Protein AF-A0A957NF48-F1 (afdb_monomer)

Radius of gyration: 17.4 Å; Cα contacts (8 Å, |Δi|>4): 222; chains: 1; bounding box: 38×38×53 Å

Solvent-accessible surface area (backbone atoms only — not comparable to full-atom values): 10482 Å² total; per-residue (Å²): 133,55,70,67,57,44,36,43,49,33,47,48,47,36,77,40,42,69,70,47,57,76,41,91,61,80,69,42,79,43,78,32,82,49,99,90,48,80,41,82,42,74,42,43,71,45,59,47,54,51,40,45,49,59,37,43,75,78,42,67,82,45,66,38,47,58,52,34,53,50,41,54,49,49,40,50,73,76,40,43,68,49,44,44,50,47,42,30,52,52,31,39,53,40,50,49,54,51,49,50,54,59,45,48,33,74,79,40,41,82,56,31,50,76,45,40,55,74,50,47,60,48,58,51,39,35,50,55,29,49,58,77,48,55,89,42,76,66,38,48,66,47,50,55,50,50,54,50,51,54,55,55,49,59,79,36,49,43,81,45,97,55,48,59,46,87,81,38,83,80,52,57,58,85,85,45,42,77,42,27,31,49,54,46,62,78,82,129

Mean predicted aligned error: 4.42 Å

pLDDT: mean 92.03, std 7.73, range [51.0, 98.38]

Sequence (188 aa):
MKTTELANDLLAMSAKMAAYLEGDELYKTVTVQGDGGDRLIKMTLGGMLERIRALRAHAPHNPAIVTAEKALQEARSTQPDAYYARLAREAKSYAGSWNWFLQECWDNTDRCEDDYATEVPIRLRIAHLLEAGGTRPEMREVRQQVEALDRRLREIWQPTDHPVIRDGEQYDRSQYWWLYGEPKPRAE

Nearest PDB structures (foldseek):
  2luh-assembly1_A  TM=3.015E-01  e=3.136E+00  Saccharomyces cerevisiae S288C
  8tlm-assembly1_C  TM=2.894E-01  e=9.303E+00  Homo sapiens

Secondary structure (DSSP, 8-state):
--HHHHHHHHHHHHHHHHHHHSSS-SSEEEEEEETTEEEEEEE-HHHHHHHHHHHHHH-TT-HHHHHHHHHHHHHHHH-HHHHHHHHHHHHHHHHHHHHHHHHHHHH-HHHHHHHHHHHHHHHHHHHHHHHHHTT-GGGHHHHHHHHHHHHHHHTTEEE-SS-SSTTGGGS-TTTSGGGSEEE-PPP-

Foldseek 3Di:
DDLVVLLQVLVQLLVCLVVCLPDPDLWDWTWTQDPVGIDIDTRAPLSNLVSLVVNCVPPVPRVSNVSNVVSLVCCCVPPVPSSLLSLLVLLVVLLVVLVVLLVCCVVPVVVQQVCLLVSVVSVVSSVSSCVSNDPPPSNVVSVVSVVVSVVSQVVFKDFAPAFSYPPCVVDDCVSSVSRGTGGHDDDD

Structure (mmCIF, N/CA/C/O backbone):
data_AF-A0A957NF48-F1
#
_entry.id   AF-A0A957NF48-F1
#
loop_
_atom_site.group_PDB
_atom_site.id
_atom_site.type_symbol
_atom_site.label_atom_id
_atom_site.label_alt_id
_atom_site.label_comp_id
_atom_site.label_asym_id
_atom_site.label_entity_id
_atom_site.label_seq_id
_atom_site.pdbx_PDB_ins_code
_atom_site.Cartn_x
_atom_site.Cartn_y
_atom_site.Cartn_z
_atom_site.occupancy
_atom_site.B_iso_or_equiv
_atom_site.auth_seq_id
_atom_site.auth_comp_id
_atom_site.auth_asym_id
_atom_site.auth_atom_id
_atom_site.pdbx_PDB_model_num
ATOM 1 N N . MET A 1 1 ? 11.942 9.720 6.058 1.00 65.00 1 MET A N 1
ATOM 2 C CA . MET A 1 1 ? 10.976 10.315 7.010 1.00 65.00 1 MET A CA 1
ATOM 3 C C . MET A 1 1 ? 11.470 10.037 8.417 1.00 65.00 1 MET A C 1
ATOM 5 O O . MET A 1 1 ? 12.021 8.959 8.622 1.00 65.00 1 MET A O 1
ATOM 9 N N . LYS A 1 2 ? 11.358 10.979 9.359 1.00 83.00 2 LYS A N 1
ATOM 10 C CA . LYS A 1 2 ? 11.843 10.744 10.731 1.00 83.00 2 LYS A CA 1
ATOM 11 C C . LYS A 1 2 ? 10.889 9.798 11.472 1.00 83.00 2 LYS A C 1
ATOM 13 O O . LYS A 1 2 ? 9.678 9.864 11.275 1.00 83.00 2 LYS A O 1
ATOM 18 N N . THR A 1 3 ? 11.418 8.956 12.360 1.00 87.25 3 THR A N 1
ATOM 19 C CA . THR A 1 3 ? 10.638 8.020 13.198 1.00 87.25 3 THR A CA 1
ATOM 20 C C . THR A 1 3 ? 9.494 8.713 13.949 1.00 87.25 3 THR A C 1
ATOM 22 O O . THR A 1 3 ? 8.396 8.170 14.037 1.00 87.25 3 THR A O 1
ATOM 25 N N . THR A 1 4 ? 9.720 9.935 14.439 1.00 88.88 4 THR A N 1
ATOM 26 C CA . THR A 1 4 ? 8.701 10.747 15.124 1.00 88.88 4 THR A CA 1
ATOM 27 C C . THR A 1 4 ? 7.546 11.140 14.202 1.00 88.88 4 THR A C 1
ATOM 29 O O . THR A 1 4 ? 6.389 11.047 14.597 1.00 88.88 4 THR A O 1
ATOM 32 N N . GLU A 1 5 ? 7.829 11.519 12.952 1.00 91.12 5 GLU A N 1
ATOM 33 C CA . GLU A 1 5 ? 6.791 11.876 11.973 1.00 91.12 5 GLU A CA 1
ATOM 34 C C . GLU A 1 5 ? 5.939 10.658 11.611 1.00 91.12 5 GLU A C 1
ATOM 36 O O . GLU A 1 5 ? 4.716 10.750 11.589 1.00 91.12 5 GLU A O 1
ATOM 41 N N . LEU A 1 6 ? 6.580 9.501 11.399 1.00 91.81 6 LEU A N 1
ATOM 42 C CA . LEU A 1 6 ? 5.900 8.221 11.175 1.00 91.81 6 LEU A CA 1
ATOM 43 C C . LEU A 1 6 ? 4.938 7.879 12.321 1.00 91.81 6 LEU A C 1
ATOM 45 O O . LEU A 1 6 ? 3.795 7.493 12.075 1.00 91.81 6 LEU A O 1
ATOM 49 N N . ALA A 1 7 ? 5.394 8.032 13.565 1.00 94.75 7 ALA A N 1
ATOM 50 C CA . ALA A 1 7 ? 4.583 7.765 14.746 1.00 94.75 7 ALA A CA 1
ATOM 51 C C . ALA A 1 7 ? 3.394 8.736 14.858 1.00 94.75 7 ALA A C 1
ATOM 53 O O . ALA A 1 7 ? 2.266 8.288 15.060 1.00 94.75 7 ALA A O 1
ATOM 54 N N . ASN A 1 8 ? 3.617 10.040 14.667 1.00 94.31 8 ASN A N 1
ATOM 55 C CA . ASN A 1 8 ? 2.554 11.048 14.737 1.00 94.31 8 ASN A CA 1
ATOM 56 C C . ASN A 1 8 ? 1.499 10.846 13.642 1.00 94.31 8 ASN A C 1
ATOM 58 O O . ASN A 1 8 ? 0.301 10.908 13.928 1.00 94.31 8 ASN A O 1
ATOM 62 N N . ASP A 1 9 ? 1.930 10.543 12.413 1.00 94.50 9 ASP A N 1
ATOM 63 C CA . ASP A 1 9 ? 1.031 10.196 11.313 1.00 94.50 9 ASP A CA 1
ATOM 64 C C . ASP A 1 9 ? 0.152 8.992 11.693 1.00 94.50 9 ASP A C 1
ATOM 66 O O . ASP A 1 9 ? -1.070 9.057 11.565 1.00 94.50 9 ASP A O 1
ATOM 70 N N . LEU A 1 10 ? 0.748 7.907 12.207 1.00 95.81 10 LEU A N 1
ATOM 71 C CA . LEU A 1 10 ? 0.004 6.706 12.602 1.00 95.81 10 LEU A CA 1
ATOM 72 C C . LEU A 1 10 ? -1.017 6.980 13.701 1.00 95.81 10 LEU A C 1
ATOM 74 O O . LEU A 1 10 ? -2.142 6.486 13.618 1.00 95.81 10 LEU A O 1
ATOM 78 N N . LEU A 1 11 ? -0.657 7.763 14.718 1.00 96.19 11 LEU A N 1
ATOM 79 C CA . LEU A 1 11 ? -1.579 8.124 15.795 1.00 96.19 11 LEU A CA 1
ATOM 80 C C . LEU A 1 11 ? -2.766 8.934 15.257 1.00 96.19 11 LEU A C 1
ATOM 82 O O . LEU A 1 11 ? -3.916 8.631 15.583 1.00 96.19 11 LEU A O 1
ATOM 86 N N . ALA A 1 12 ? -2.506 9.905 14.378 1.00 95.62 12 ALA A N 1
ATOM 87 C CA . ALA A 1 12 ? -3.550 10.711 13.757 1.00 95.62 12 ALA A CA 1
ATOM 88 C C . ALA A 1 12 ? -4.471 9.875 12.849 1.00 95.62 12 ALA A C 1
ATOM 90 O O . ALA A 1 12 ? -5.695 10.001 12.928 1.00 95.62 12 ALA A O 1
ATOM 91 N N . MET A 1 13 ? -3.906 8.979 12.033 1.00 96.31 13 MET A N 1
ATOM 92 C CA . MET A 1 13 ? -4.671 8.049 11.193 1.00 96.31 13 MET A CA 1
ATOM 93 C C . MET A 1 13 ? -5.530 7.103 12.039 1.00 96.31 13 MET A C 1
ATOM 95 O O . MET A 1 13 ? -6.715 6.924 11.756 1.00 96.31 13 MET A O 1
ATOM 99 N N . SER A 1 14 ? -4.968 6.558 13.122 1.00 96.62 14 SER A N 1
ATOM 100 C CA . SER A 1 14 ? -5.678 5.666 14.051 1.00 96.62 14 SER A CA 1
ATOM 101 C C . SER A 1 14 ? -6.894 6.356 14.668 1.00 96.62 14 SER A C 1
ATOM 103 O O . SER A 1 14 ? -7.988 5.797 14.666 1.00 96.62 14 SER A O 1
ATOM 105 N N . ALA A 1 15 ? -6.733 7.604 15.119 1.00 95.44 15 ALA A N 1
ATOM 106 C CA . ALA A 1 15 ? -7.814 8.395 15.708 1.00 95.44 15 ALA A CA 1
ATOM 107 C C . ALA A 1 15 ? -8.939 8.745 14.714 1.00 95.44 15 ALA A C 1
ATOM 109 O O . ALA A 1 15 ? -10.047 9.086 15.129 1.00 95.44 15 ALA A O 1
ATOM 110 N N . LYS A 1 16 ? -8.673 8.688 13.403 1.00 94.56 16 LYS A N 1
ATOM 111 C CA . LYS A 1 16 ? -9.649 8.985 12.343 1.00 94.56 16 LYS A CA 1
ATOM 112 C C . LYS A 1 16 ? -10.170 7.740 11.623 1.00 94.56 16 LYS A C 1
ATOM 114 O O . LYS A 1 16 ? -10.978 7.893 10.712 1.00 94.56 16 LYS A O 1
ATOM 119 N N . MET A 1 17 ? -9.766 6.537 12.042 1.00 94.88 17 MET A N 1
ATOM 120 C CA . MET A 1 17 ? -10.108 5.272 11.380 1.00 94.88 17 MET A CA 1
ATOM 121 C C . MET A 1 17 ? -11.619 5.062 11.229 1.00 94.88 17 MET A C 1
ATOM 123 O O . MET A 1 17 ? -12.091 4.865 10.114 1.00 94.88 17 MET A O 1
ATOM 127 N N . ALA A 1 18 ? -12.389 5.156 12.317 1.00 92.12 18 ALA A N 1
ATOM 128 C CA . ALA A 1 18 ? -13.840 4.937 12.271 1.00 92.12 18 ALA A CA 1
ATOM 129 C C . ALA A 1 18 ? -14.530 5.911 11.296 1.00 92.12 18 ALA A C 1
ATOM 131 O O . ALA A 1 18 ? -15.179 5.493 10.342 1.00 92.12 18 ALA A O 1
ATOM 132 N N . ALA A 1 19 ? -14.251 7.209 11.444 1.00 91.69 19 ALA A N 1
ATOM 133 C CA . ALA A 1 19 ? -14.789 8.257 10.574 1.00 91.69 19 ALA A CA 1
ATOM 134 C C . ALA A 1 19 ? -14.277 8.198 9.120 1.00 91.69 19 ALA A C 1
ATOM 136 O O . ALA A 1 19 ? -14.786 8.916 8.258 1.00 91.69 19 ALA A O 1
ATOM 137 N N . TYR A 1 20 ? -13.208 7.446 8.849 1.00 93.38 20 TYR A N 1
ATOM 138 C CA . TYR A 1 20 ? -12.727 7.182 7.495 1.00 93.38 20 TYR A CA 1
ATOM 139 C C . TYR A 1 20 ? -13.508 6.037 6.844 1.00 93.38 20 TYR A C 1
ATOM 141 O O . TYR A 1 20 ? -13.872 6.138 5.675 1.00 93.38 20 TYR A O 1
ATOM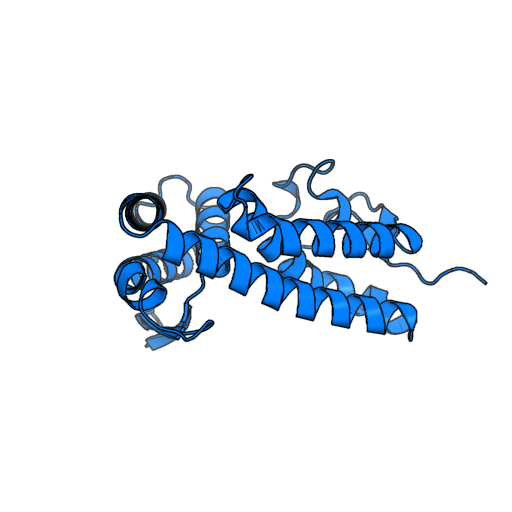 149 N N . LEU A 1 21 ? -13.805 4.978 7.600 1.00 93.06 21 LEU A N 1
ATOM 150 C CA . LEU A 1 21 ? -14.575 3.839 7.101 1.00 93.06 21 LEU A CA 1
ATOM 151 C C . LEU A 1 21 ? -16.032 4.207 6.808 1.00 93.06 21 LEU A C 1
ATOM 153 O O . LEU A 1 21 ? -16.558 3.758 5.791 1.00 93.06 21 LEU A O 1
ATOM 157 N N . GLU A 1 22 ? -16.625 5.067 7.640 1.00 90.25 22 GLU A N 1
ATOM 158 C CA . GLU A 1 22 ? -17.996 5.577 7.489 1.00 90.25 22 GLU A CA 1
ATOM 159 C C . GLU A 1 22 ? -18.178 6.527 6.292 1.00 90.25 22 GLU A C 1
ATOM 161 O O . GLU A 1 22 ? -19.285 6.660 5.780 1.00 90.25 22 GLU A O 1
ATOM 166 N N . GLY A 1 23 ? -17.122 7.219 5.848 1.00 87.56 23 GLY A N 1
ATOM 167 C CA . GLY A 1 23 ? -17.220 8.234 4.792 1.00 87.56 23 GLY A CA 1
ATOM 168 C C . GLY A 1 23 ? -17.005 7.670 3.388 1.00 87.56 23 GLY A C 1
ATOM 169 O O . GLY A 1 23 ? -16.164 6.806 3.187 1.00 87.56 23 GLY A O 1
ATOM 170 N N . ASP A 1 24 ? -17.672 8.195 2.363 1.00 82.81 24 ASP A N 1
ATOM 171 C CA . ASP A 1 24 ? -17.575 7.633 1.001 1.00 82.81 24 ASP A CA 1
ATOM 172 C C . ASP A 1 24 ? -16.264 7.946 0.257 1.00 82.81 24 ASP A C 1
ATOM 174 O O . ASP A 1 24 ? -15.900 7.252 -0.705 1.00 82.81 24 ASP A O 1
ATOM 178 N N . GLU A 1 25 ? -15.521 8.950 0.727 1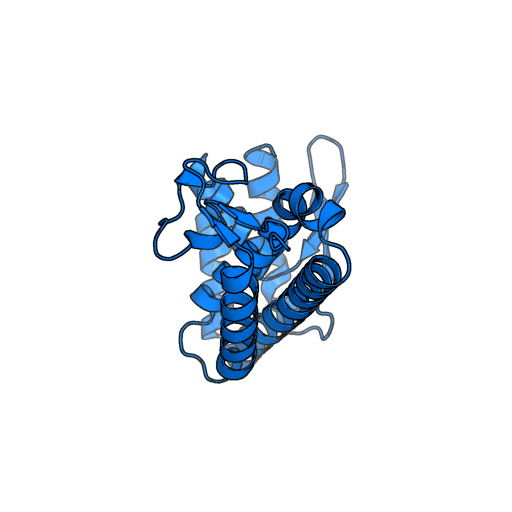.00 84.69 25 GLU A N 1
ATOM 179 C CA . GLU A 1 25 ? -14.271 9.417 0.126 1.00 84.69 25 GLU A CA 1
ATOM 180 C C . GLU A 1 25 ? -13.153 8.378 0.253 1.00 84.69 25 GLU A C 1
ATOM 182 O O . GLU A 1 25 ? -12.816 7.915 1.344 1.00 84.69 25 GLU A O 1
ATOM 187 N N . LEU A 1 26 ? -12.525 8.027 -0.873 1.00 82.44 26 LEU A N 1
ATOM 188 C CA . LEU A 1 26 ? -11.391 7.101 -0.868 1.00 82.44 26 LEU A CA 1
ATOM 189 C C . LEU A 1 26 ? -10.142 7.726 -0.229 1.00 82.44 26 LEU A C 1
ATOM 191 O O . LEU A 1 26 ? -9.351 7.025 0.396 1.00 82.44 26 LEU A O 1
ATOM 195 N N . TYR A 1 27 ? -9.992 9.046 -0.350 1.00 82.81 27 TYR A N 1
ATOM 196 C CA . TYR A 1 27 ? -8.859 9.801 0.169 1.00 82.81 27 TYR A CA 1
ATOM 197 C C . TYR A 1 27 ? -9.370 10.942 1.036 1.00 82.81 27 TYR A C 1
ATOM 199 O O . TYR A 1 27 ? -9.850 11.945 0.520 1.00 82.81 27 TYR A O 1
ATOM 207 N N . LYS A 1 28 ? -9.238 10.790 2.353 1.00 85.19 28 LYS A N 1
ATOM 208 C CA . LYS A 1 28 ? -9.553 11.851 3.313 1.00 85.19 28 LYS A CA 1
ATOM 209 C C . LYS A 1 28 ? -8.261 12.489 3.791 1.00 85.19 28 LYS A C 1
ATOM 211 O O . LYS A 1 28 ? -7.278 11.787 3.998 1.00 85.19 28 LYS A O 1
ATOM 216 N N . THR A 1 29 ? -8.237 13.795 3.994 1.00 88.69 29 THR A N 1
ATOM 217 C CA . THR A 1 29 ? -7.050 14.456 4.546 1.00 88.69 29 THR A CA 1
ATOM 218 C C . THR A 1 29 ? -7.138 14.506 6.068 1.00 88.69 29 THR A C 1
ATOM 220 O O . THR A 1 29 ? -8.194 14.801 6.628 1.00 88.69 29 THR A O 1
ATOM 223 N N . VAL A 1 30 ? -6.031 14.214 6.745 1.00 88.50 30 VAL A N 1
ATOM 224 C CA . VAL A 1 30 ? -5.895 14.316 8.200 1.00 88.50 30 VAL A CA 1
ATOM 225 C C . VAL A 1 30 ? -4.797 15.318 8.516 1.00 88.50 30 VAL A C 1
ATOM 227 O O . VAL A 1 30 ? -3.709 15.258 7.945 1.00 88.50 30 VAL A O 1
ATOM 230 N N . THR A 1 31 ? -5.094 16.239 9.427 1.00 88.94 31 THR A N 1
ATOM 231 C CA . THR A 1 31 ? -4.110 17.179 9.961 1.00 88.94 31 THR A CA 1
ATOM 232 C C . THR A 1 31 ? -3.301 16.506 11.061 1.00 88.94 31 THR A C 1
ATOM 234 O O . THR A 1 31 ? -3.866 15.916 11.984 1.00 88.94 31 THR A O 1
ATOM 237 N N . VAL A 1 32 ? -1.980 16.599 10.959 1.00 87.19 32 VAL A N 1
ATOM 238 C CA . VAL A 1 32 ? -1.013 16.053 11.910 1.00 87.19 32 VAL A CA 1
ATOM 239 C C . VAL A 1 32 ? -0.161 17.195 12.427 1.00 87.19 32 VAL A C 1
ATOM 241 O O . VAL A 1 32 ? 0.471 17.899 11.641 1.00 87.19 32 VAL A O 1
ATOM 244 N N . GLN A 1 33 ? -0.101 17.346 13.745 1.00 80.88 33 GLN A N 1
ATOM 245 C CA . GLN A 1 33 ? 0.822 18.286 14.368 1.00 80.88 33 GLN A CA 1
ATOM 246 C C . GLN A 1 33 ? 2.252 17.743 14.269 1.00 80.88 33 GLN A C 1
ATOM 248 O O . GLN A 1 33 ? 2.524 16.589 14.619 1.00 80.88 33 GLN A O 1
ATOM 253 N N . GLY A 1 34 ? 3.168 18.562 13.759 1.00 75.31 34 GLY A N 1
ATOM 254 C CA . GLY A 1 34 ? 4.591 18.253 13.692 1.00 75.31 34 GLY A CA 1
ATOM 255 C C . GLY A 1 34 ? 5.448 19.405 14.200 1.00 75.31 34 GLY A C 1
ATOM 256 O O . GLY A 1 34 ? 4.978 20.530 14.350 1.00 75.31 34 GLY A O 1
ATOM 257 N N . ASP A 1 35 ? 6.733 19.123 14.410 1.00 72.00 35 ASP A N 1
ATOM 258 C CA . ASP A 1 35 ? 7.704 20.082 14.959 1.00 72.00 35 ASP A CA 1
ATOM 259 C C . ASP A 1 35 ? 7.878 21.342 14.082 1.00 72.00 35 ASP A C 1
ATOM 261 O O . ASP A 1 35 ? 8.325 22.379 14.562 1.00 72.00 35 ASP A O 1
ATOM 265 N N . GLY A 1 36 ? 7.514 21.260 12.796 1.00 76.62 36 GLY A N 1
ATOM 266 C CA . GLY A 1 36 ? 7.530 22.363 11.827 1.00 76.62 36 GLY A CA 1
ATOM 267 C C . GLY A 1 36 ? 6.155 22.963 11.506 1.00 76.62 36 GLY A C 1
ATOM 268 O O . GLY A 1 36 ? 6.039 23.681 10.516 1.00 76.62 36 GLY A O 1
ATOM 269 N N . GLY A 1 37 ? 5.122 22.646 12.294 1.00 83.06 37 GLY A N 1
ATOM 270 C CA . GLY A 1 37 ? 3.736 23.067 12.072 1.00 83.06 37 GLY A CA 1
ATOM 271 C C . GLY A 1 37 ? 2.812 21.942 11.600 1.00 83.06 37 GLY A C 1
ATOM 272 O O . GLY A 1 37 ? 3.204 20.775 11.493 1.00 83.06 37 GLY A O 1
ATOM 273 N N . ASP A 1 38 ? 1.557 22.307 11.338 1.00 87.62 38 ASP A N 1
ATOM 274 C CA . ASP A 1 38 ? 0.522 21.376 10.895 1.00 87.62 38 ASP A CA 1
ATOM 275 C C . ASP A 1 38 ? 0.818 20.859 9.483 1.00 87.62 38 ASP A C 1
ATOM 277 O O . ASP A 1 38 ? 1.042 21.624 8.542 1.00 87.62 38 ASP A O 1
ATOM 281 N N . ARG A 1 39 ? 0.785 19.535 9.326 1.00 90.19 39 ARG A N 1
ATOM 282 C CA . ARG A 1 39 ? 0.934 18.848 8.040 1.00 90.19 39 ARG A CA 1
ATOM 283 C C . ARG A 1 39 ? -0.364 18.156 7.665 1.00 90.19 39 ARG A C 1
ATOM 285 O O . ARG A 1 39 ? -1.056 17.600 8.514 1.00 90.19 39 ARG A O 1
ATOM 292 N N . LEU A 1 40 ? -0.664 18.143 6.374 1.00 90.06 40 LEU A N 1
ATOM 293 C CA . LEU A 1 40 ? -1.798 17.418 5.816 1.00 90.06 40 LEU A CA 1
ATOM 294 C C . LEU A 1 40 ? -1.313 16.092 5.231 1.00 90.06 40 LEU A C 1
ATOM 296 O O . LEU A 1 40 ? -0.478 16.080 4.327 1.00 90.06 40 LEU A O 1
ATOM 300 N N . ILE A 1 41 ? -1.844 14.976 5.729 1.00 90.88 41 ILE A N 1
ATOM 301 C CA . ILE A 1 41 ? -1.563 13.638 5.195 1.00 90.88 41 ILE A CA 1
ATOM 302 C C . ILE A 1 41 ? -2.830 13.012 4.619 1.00 90.88 41 ILE A C 1
ATOM 304 O O . ILE A 1 41 ? -3.937 13.262 5.095 1.00 90.88 41 ILE A O 1
ATOM 308 N N . LYS A 1 42 ? -2.671 12.156 3.607 1.00 91.69 42 LYS A N 1
ATOM 309 C CA . LYS A 1 42 ? -3.775 11.346 3.081 1.00 91.69 42 LYS A CA 1
ATOM 310 C C . LYS A 1 42 ? -4.038 10.154 4.007 1.00 91.69 42 LYS A C 1
ATOM 312 O O . LYS A 1 42 ? -3.143 9.347 4.253 1.00 91.69 42 LYS A O 1
ATOM 317 N N . MET A 1 43 ? -5.275 10.020 4.467 1.00 93.38 43 MET A N 1
ATOM 318 C CA . MET A 1 43 ? -5.808 8.852 5.157 1.00 93.38 43 MET A CA 1
ATOM 319 C C . MET A 1 43 ? -6.185 7.778 4.145 1.00 93.38 43 MET A C 1
ATOM 321 O O . MET A 1 43 ? -7.039 7.999 3.287 1.00 93.38 43 MET A O 1
ATOM 325 N N . THR A 1 44 ? -5.528 6.631 4.272 1.00 95.06 44 THR A N 1
ATOM 326 C CA . THR A 1 44 ? -5.768 5.397 3.515 1.00 95.06 44 THR A CA 1
ATOM 327 C C . THR A 1 44 ? -5.356 4.216 4.387 1.00 95.06 44 THR A C 1
ATOM 329 O O . THR A 1 44 ? -4.439 4.347 5.209 1.00 95.06 44 THR A O 1
ATOM 332 N N . LEU A 1 45 ? -5.982 3.057 4.204 1.00 95.94 45 LEU A N 1
ATOM 333 C CA . LEU A 1 45 ? -5.533 1.814 4.831 1.00 95.94 45 LEU A CA 1
ATOM 334 C C . LEU A 1 45 ? -4.135 1.441 4.325 1.00 95.94 45 LEU A C 1
ATOM 336 O O . LEU A 1 45 ? -3.270 1.093 5.130 1.00 95.94 45 LEU A O 1
ATOM 340 N N . GLY A 1 46 ? -3.873 1.604 3.025 1.00 94.94 46 GLY A N 1
ATOM 341 C CA . GLY A 1 46 ? -2.561 1.332 2.431 1.00 94.94 46 GLY A CA 1
ATOM 342 C C . GLY A 1 46 ? -1.449 2.184 3.046 1.00 94.94 46 GLY A C 1
ATOM 343 O O . GLY A 1 46 ? -0.432 1.655 3.494 1.00 94.94 46 GLY A O 1
ATOM 344 N N . GLY A 1 47 ? -1.668 3.496 3.164 1.00 93.19 47 GLY A N 1
ATOM 345 C CA . GLY A 1 47 ? -0.699 4.413 3.766 1.00 93.19 47 GLY A CA 1
ATOM 346 C C . GLY A 1 47 ? -0.470 4.176 5.261 1.00 93.19 47 GLY A C 1
ATOM 347 O O . GLY A 1 47 ? 0.605 4.504 5.766 1.00 93.19 47 GLY A O 1
ATOM 348 N N . MET A 1 48 ? -1.444 3.597 5.970 1.00 95.94 48 MET A N 1
ATOM 349 C CA . MET A 1 48 ? -1.290 3.208 7.373 1.00 95.94 48 MET A CA 1
ATOM 350 C C . MET A 1 48 ? -0.443 1.939 7.496 1.00 95.94 48 MET A C 1
ATOM 352 O O . MET A 1 48 ? 0.487 1.900 8.299 1.00 95.94 48 MET A O 1
ATOM 356 N N . LEU A 1 49 ? -0.712 0.929 6.661 1.00 96.38 49 LEU A N 1
ATOM 357 C CA . LEU A 1 49 ? 0.060 -0.317 6.612 1.00 96.38 49 LEU A CA 1
ATOM 358 C C . LEU A 1 49 ? 1.535 -0.062 6.261 1.00 96.38 49 LEU A C 1
ATOM 360 O O . LEU A 1 49 ? 2.422 -0.625 6.903 1.00 96.38 49 LEU A O 1
ATOM 364 N N . GLU A 1 50 ? 1.804 0.828 5.303 1.00 92.88 50 GLU A N 1
ATOM 365 C CA . GLU A 1 50 ? 3.166 1.253 4.941 1.00 92.88 50 GLU A CA 1
ATOM 366 C C . GLU A 1 50 ? 3.905 1.880 6.123 1.00 92.88 50 GLU A C 1
ATOM 368 O O . GLU A 1 50 ? 5.042 1.519 6.420 1.00 92.88 50 GLU A O 1
ATOM 373 N N . ARG A 1 51 ? 3.248 2.800 6.836 1.00 93.94 51 ARG A N 1
ATOM 374 C CA . ARG A 1 51 ? 3.846 3.477 7.991 1.00 93.94 51 ARG A CA 1
ATOM 375 C C . ARG A 1 51 ? 4.093 2.524 9.152 1.00 93.94 51 ARG A C 1
ATOM 377 O O . ARG A 1 51 ? 5.127 2.648 9.798 1.00 93.94 51 ARG A O 1
ATOM 384 N N . ILE A 1 52 ? 3.199 1.559 9.396 1.00 95.50 52 ILE A N 1
ATOM 385 C CA . ILE A 1 52 ? 3.422 0.494 10.388 1.00 95.50 52 ILE A CA 1
ATOM 386 C C . ILE A 1 52 ? 4.696 -0.282 10.044 1.00 95.50 52 ILE A C 1
ATOM 388 O O . ILE A 1 52 ? 5.538 -0.478 10.919 1.00 95.50 52 ILE A O 1
ATOM 392 N N . ARG A 1 53 ? 4.865 -0.696 8.781 1.00 92.25 53 ARG A N 1
ATOM 393 C CA . ARG A 1 53 ? 6.055 -1.441 8.336 1.00 92.25 53 ARG A CA 1
ATOM 394 C C . ARG A 1 53 ? 7.328 -0.613 8.444 1.00 92.25 53 ARG A C 1
ATOM 396 O O . ARG A 1 53 ? 8.277 -1.060 9.081 1.00 92.25 53 ARG A O 1
ATOM 403 N N . ALA A 1 54 ? 7.322 0.605 7.905 1.00 90.88 54 ALA A N 1
ATOM 404 C CA . ALA A 1 54 ? 8.466 1.510 7.977 1.00 90.88 54 ALA A CA 1
ATOM 405 C C . ALA A 1 54 ? 8.863 1.804 9.432 1.00 90.88 54 ALA A C 1
ATOM 407 O O . ALA A 1 54 ? 10.038 1.760 9.790 1.00 90.88 54 ALA A O 1
ATOM 408 N N . LEU A 1 55 ? 7.882 2.046 10.307 1.00 93.12 55 LEU A N 1
ATOM 409 C CA . LEU A 1 55 ? 8.151 2.279 11.720 1.00 93.12 55 LEU A CA 1
ATOM 410 C C . LEU A 1 55 ? 8.670 1.015 12.412 1.00 93.12 55 LEU A C 1
ATOM 412 O O . LEU A 1 55 ? 9.574 1.116 13.233 1.00 93.12 55 LEU A O 1
ATOM 416 N N . ARG A 1 56 ? 8.168 -0.173 12.058 1.00 92.69 56 ARG A N 1
ATOM 417 C CA . ARG A 1 56 ? 8.658 -1.449 12.597 1.00 92.69 56 ARG A CA 1
ATOM 418 C C . ARG A 1 56 ? 10.108 -1.732 12.205 1.00 92.69 56 ARG A C 1
ATOM 420 O O . ARG A 1 56 ? 10.848 -2.250 13.034 1.00 92.69 56 ARG A O 1
ATOM 427 N N . ALA A 1 57 ? 10.512 -1.362 10.992 1.00 89.69 57 ALA A N 1
ATOM 428 C CA . ALA A 1 57 ? 11.881 -1.540 10.514 1.00 89.69 57 ALA A CA 1
ATOM 429 C C . ALA A 1 57 ? 12.901 -0.689 11.295 1.00 89.69 57 ALA A C 1
ATOM 431 O O . ALA A 1 57 ? 14.013 -1.142 11.546 1.00 89.69 57 ALA A O 1
ATOM 432 N N . HIS A 1 58 ? 12.525 0.524 11.721 1.00 89.75 58 HIS A N 1
ATOM 433 C CA . HIS A 1 58 ? 13.455 1.460 12.376 1.00 89.75 58 HIS A CA 1
ATOM 434 C C . HIS A 1 58 ? 13.246 1.629 13.890 1.00 89.75 58 HIS A C 1
ATOM 436 O O . HIS A 1 58 ? 14.155 2.060 14.595 1.00 89.75 58 HIS A O 1
ATOM 442 N N . ALA A 1 59 ? 12.052 1.333 14.401 1.00 93.56 59 ALA A N 1
ATOM 443 C CA . ALA A 1 59 ? 11.672 1.471 15.806 1.00 93.56 59 ALA A CA 1
ATOM 444 C C . ALA A 1 59 ? 10.581 0.441 16.180 1.00 93.56 59 ALA A C 1
ATOM 446 O O . ALA A 1 59 ? 9.439 0.819 16.461 1.00 93.56 59 ALA A O 1
ATOM 447 N N . PRO A 1 60 ? 10.910 -0.865 16.218 1.00 93.25 60 PRO A N 1
ATOM 448 C CA . PRO A 1 60 ? 9.937 -1.956 16.371 1.00 93.25 60 PRO A CA 1
ATOM 449 C C . PRO A 1 60 ? 9.104 -1.897 17.657 1.00 93.25 60 PRO A C 1
ATOM 451 O O . PRO A 1 60 ? 7.999 -2.428 17.695 1.00 93.25 60 PRO A O 1
ATOM 454 N N . HIS A 1 61 ? 9.609 -1.233 18.699 1.00 95.00 61 HIS A N 1
ATOM 455 C CA . HIS A 1 61 ? 8.923 -1.067 19.983 1.00 95.00 61 HIS A CA 1
ATOM 456 C C . HIS A 1 61 ? 8.169 0.265 20.112 1.00 95.00 61 HIS A C 1
ATOM 458 O O . HIS A 1 61 ? 7.746 0.627 21.210 1.00 95.00 61 HIS A O 1
ATOM 464 N N . ASN A 1 62 ? 8.009 1.025 19.024 1.00 96.94 62 ASN A N 1
ATOM 465 C CA . ASN A 1 62 ? 7.290 2.290 19.079 1.00 96.94 62 ASN A CA 1
ATOM 466 C C . ASN A 1 62 ? 5.797 2.051 19.404 1.00 96.94 62 ASN A C 1
ATOM 468 O O . ASN A 1 62 ? 5.126 1.314 18.675 1.00 96.94 62 ASN A O 1
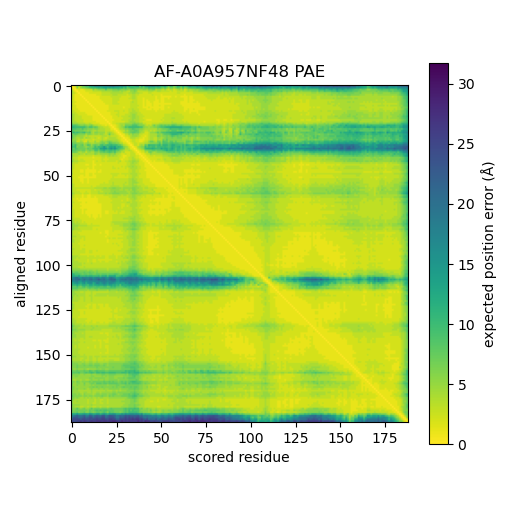ATOM 472 N N . PRO A 1 63 ? 5.236 2.689 20.450 1.00 97.00 63 PRO A N 1
ATOM 473 C CA . PRO A 1 63 ? 3.853 2.458 20.876 1.00 97.00 63 PRO A CA 1
ATOM 474 C C . PRO A 1 63 ? 2.807 2.847 19.820 1.00 97.00 63 PRO A C 1
ATOM 476 O O . PRO A 1 63 ? 1.699 2.309 19.838 1.00 97.00 63 PRO A O 1
ATOM 479 N N . ALA A 1 64 ? 3.140 3.725 18.866 1.00 97.00 64 ALA A N 1
ATOM 480 C CA . ALA A 1 64 ? 2.246 4.069 17.761 1.00 97.00 64 ALA A CA 1
ATOM 481 C C . ALA A 1 64 ? 1.915 2.860 16.870 1.00 97.00 64 ALA A C 1
ATOM 483 O O . ALA A 1 64 ? 0.815 2.805 16.324 1.00 97.00 64 ALA A O 1
ATOM 484 N N . ILE A 1 65 ? 2.817 1.871 16.772 1.00 97.69 65 ILE A N 1
ATOM 485 C CA . ILE A 1 65 ? 2.564 0.608 16.059 1.00 97.69 65 ILE A CA 1
ATOM 486 C C . ILE A 1 65 ? 1.396 -0.129 16.719 1.00 97.69 65 ILE A C 1
ATOM 488 O O . ILE A 1 65 ? 0.422 -0.457 16.050 1.00 97.69 65 ILE A O 1
ATOM 492 N N . VAL A 1 66 ? 1.461 -0.323 18.039 1.00 97.75 66 VAL A N 1
ATOM 493 C CA . VAL A 1 66 ? 0.436 -1.051 18.804 1.00 97.75 66 VAL A CA 1
ATOM 494 C C . VAL A 1 66 ? -0.919 -0.351 18.705 1.00 97.75 66 VAL A C 1
ATOM 496 O O . VAL A 1 66 ? -1.941 -0.999 18.478 1.00 97.75 66 VAL A O 1
ATOM 499 N N . THR A 1 67 ? -0.937 0.978 18.824 1.00 98.00 67 THR A N 1
ATOM 500 C CA . THR A 1 67 ? -2.160 1.778 18.661 1.00 98.00 67 THR A CA 1
ATOM 501 C C . THR A 1 67 ? -2.765 1.608 17.267 1.00 98.00 67 THR A C 1
ATOM 503 O O . THR A 1 67 ? -3.969 1.378 17.142 1.00 98.00 67 THR A O 1
ATOM 506 N N . ALA A 1 68 ? -1.935 1.672 16.226 1.00 97.69 68 ALA A N 1
ATOM 507 C CA . ALA A 1 68 ? -2.366 1.519 14.844 1.00 97.69 68 ALA A CA 1
ATOM 508 C C . ALA A 1 68 ? -2.919 0.116 14.554 1.00 97.69 68 ALA A C 1
ATOM 510 O O . ALA A 1 68 ? -3.981 -0.028 13.944 1.00 97.69 68 ALA A O 1
ATOM 511 N N . GLU A 1 69 ? -2.249 -0.927 15.038 1.00 97.19 69 GLU A N 1
ATOM 512 C CA . GLU A 1 69 ? -2.711 -2.308 14.891 1.00 97.19 69 GLU A CA 1
ATOM 513 C C . GLU A 1 69 ? -4.019 -2.561 15.636 1.00 97.19 69 GLU A C 1
ATOM 515 O O . GLU A 1 69 ? -4.904 -3.234 15.102 1.00 97.19 69 GLU A O 1
ATOM 520 N N . LYS A 1 70 ? -4.181 -1.977 16.828 1.00 97.81 70 LYS A N 1
ATOM 521 C CA . LYS A 1 70 ? -5.440 -2.045 17.572 1.00 97.81 70 LYS A CA 1
ATOM 522 C C . LYS A 1 70 ? -6.581 -1.391 16.791 1.00 97.81 70 LYS A C 1
ATOM 524 O O . LYS A 1 70 ? -7.631 -2.010 16.663 1.00 97.81 70 LYS A O 1
ATOM 529 N N . ALA A 1 71 ? -6.366 -0.208 16.214 1.00 97.56 71 ALA A N 1
ATOM 530 C CA . ALA A 1 71 ? -7.376 0.467 15.397 1.00 97.56 71 ALA A CA 1
ATOM 531 C C . ALA A 1 71 ? -7.762 -0.351 14.149 1.00 97.56 71 ALA A C 1
ATOM 533 O O . ALA A 1 71 ? -8.943 -0.478 13.829 1.00 97.56 71 ALA A O 1
ATOM 534 N N . LEU A 1 72 ? -6.786 -0.965 13.467 1.00 97.38 72 LEU A N 1
ATOM 535 C CA . LEU A 1 72 ? -7.046 -1.868 12.337 1.00 97.38 72 LEU A CA 1
ATOM 536 C C . LEU A 1 72 ? -7.779 -3.146 12.768 1.00 97.38 72 LEU A C 1
ATOM 538 O O . LEU A 1 72 ? -8.619 -3.663 12.032 1.00 97.38 72 LEU A O 1
ATOM 542 N N . GLN A 1 73 ? -7.458 -3.692 13.939 1.00 97.00 73 GLN A N 1
ATOM 543 C CA . GLN A 1 73 ? -8.152 -4.856 14.484 1.00 97.00 73 GLN A CA 1
ATOM 544 C C . GLN A 1 73 ? -9.601 -4.526 14.843 1.00 97.00 73 GLN A C 1
ATOM 546 O O . GLN A 1 73 ? -10.496 -5.283 14.480 1.00 97.00 73 GLN A O 1
ATOM 551 N N . GLU A 1 74 ? -9.827 -3.395 15.502 1.00 97.12 74 GLU A N 1
ATOM 552 C CA . GLU A 1 74 ? -11.155 -2.924 15.885 1.00 97.12 74 GLU A CA 1
ATOM 553 C C . GLU A 1 74 ? -12.026 -2.639 14.658 1.00 97.12 74 GLU A C 1
ATOM 555 O O . GLU A 1 74 ? -13.163 -3.103 14.594 1.00 97.12 74 GLU A O 1
ATOM 560 N N . ALA A 1 75 ? -11.475 -1.978 13.635 1.00 96.19 75 ALA A N 1
ATOM 561 C CA . ALA A 1 75 ? -12.136 -1.793 12.345 1.00 96.19 75 ALA A CA 1
ATOM 562 C C . ALA A 1 75 ? -12.573 -3.127 11.719 1.00 96.19 75 ALA A C 1
ATOM 564 O O . ALA A 1 75 ? -13.727 -3.285 11.324 1.00 96.19 75 ALA A O 1
ATOM 565 N N . ARG A 1 76 ? -11.668 -4.115 11.686 1.00 95.94 76 ARG A N 1
ATOM 566 C CA . ARG A 1 76 ? -11.955 -5.458 11.156 1.00 95.94 76 ARG A CA 1
ATOM 567 C C . ARG A 1 76 ? -13.027 -6.202 11.945 1.00 95.94 76 ARG A C 1
ATOM 569 O O . ARG A 1 76 ? -13.764 -6.979 11.348 1.00 95.94 76 ARG A O 1
ATOM 576 N N . SER A 1 77 ? -13.091 -6.019 13.263 1.00 96.31 77 SER A N 1
ATOM 577 C CA . SER A 1 77 ? -14.051 -6.734 14.108 1.00 96.31 77 SER A CA 1
ATOM 578 C C . SER A 1 77 ? -15.421 -6.066 14.166 1.00 96.31 77 SER A C 1
ATOM 580 O O . SER A 1 77 ? -16.423 -6.762 14.281 1.00 96.31 77 SER A O 1
ATOM 582 N N . THR A 1 78 ? -15.472 -4.734 14.117 1.00 96.62 78 THR A N 1
ATOM 583 C CA . THR A 1 78 ? -16.712 -3.964 14.317 1.00 96.62 78 THR A CA 1
ATOM 584 C C . THR A 1 78 ? -17.399 -3.587 13.010 1.00 96.62 78 THR A C 1
ATOM 586 O O . THR A 1 78 ? -18.623 -3.524 12.968 1.00 96.62 78 THR A O 1
ATOM 589 N N . GLN A 1 79 ? -16.628 -3.361 11.943 1.00 95.00 79 GLN A N 1
ATOM 590 C CA . GLN A 1 79 ? -17.127 -2.929 10.636 1.00 95.00 79 GLN A CA 1
ATOM 591 C C . GLN A 1 79 ? -16.445 -3.719 9.499 1.00 95.00 79 GLN A C 1
ATOM 593 O O . GLN A 1 79 ? -15.831 -3.115 8.614 1.00 95.00 79 GLN A O 1
ATOM 598 N N . PRO A 1 80 ? -16.509 -5.068 9.509 1.00 95.88 80 PRO A N 1
ATOM 599 C CA . PRO A 1 80 ? -15.776 -5.907 8.559 1.00 95.88 80 PRO A CA 1
ATOM 600 C C . PRO A 1 80 ? -16.096 -5.561 7.101 1.00 95.88 80 PRO A C 1
ATOM 602 O O . PRO A 1 80 ? -15.172 -5.364 6.314 1.00 95.88 80 PRO A O 1
ATOM 605 N N . ASP A 1 81 ? -17.375 -5.421 6.752 1.00 94.62 81 ASP A N 1
ATOM 606 C CA . ASP A 1 81 ? -17.798 -5.166 5.371 1.00 94.62 81 ASP A CA 1
ATOM 607 C C . ASP A 1 81 ? -17.261 -3.821 4.864 1.00 94.62 81 ASP A C 1
ATOM 609 O O . ASP A 1 81 ? -16.666 -3.750 3.790 1.00 94.62 81 ASP A O 1
ATOM 613 N N . ALA A 1 82 ? -17.378 -2.759 5.673 1.00 94.75 82 ALA A N 1
ATOM 614 C CA . ALA A 1 82 ? -16.842 -1.441 5.335 1.00 94.75 82 ALA A CA 1
ATOM 615 C C . ALA A 1 82 ? -15.311 -1.464 5.210 1.00 94.75 82 ALA A C 1
ATOM 617 O O . ALA A 1 82 ? -14.752 -0.872 4.284 1.00 94.75 82 ALA A O 1
ATOM 618 N N . TYR A 1 83 ? -14.627 -2.181 6.106 1.00 96.62 83 TYR A N 1
ATOM 619 C CA . TYR A 1 83 ? -13.176 -2.334 6.082 1.00 96.62 83 TYR A CA 1
ATOM 620 C C . TYR A 1 83 ? -12.687 -3.048 4.813 1.00 96.62 83 TYR A C 1
ATOM 622 O O . TYR A 1 83 ? -11.812 -2.531 4.114 1.00 96.62 83 TYR A O 1
ATOM 630 N N . TYR A 1 84 ? -13.255 -4.210 4.475 1.00 97.06 84 TYR A N 1
ATOM 631 C CA . TYR A 1 84 ? -12.820 -4.974 3.301 1.00 97.06 84 TYR A CA 1
ATOM 632 C C . TYR A 1 84 ? -13.260 -4.328 1.985 1.00 97.06 84 TYR A C 1
ATOM 634 O O . TYR A 1 84 ? -12.474 -4.308 1.036 1.00 97.06 84 TYR A O 1
ATOM 642 N N . ALA A 1 85 ? -14.442 -3.708 1.936 1.00 95.25 85 ALA A N 1
ATOM 643 C CA . ALA A 1 85 ? -14.845 -2.896 0.791 1.00 95.25 85 ALA A CA 1
ATOM 644 C C . ALA A 1 85 ? -13.882 -1.716 0.573 1.00 95.25 85 ALA A C 1
ATOM 646 O O . ALA A 1 85 ? -13.523 -1.416 -0.569 1.00 95.25 85 ALA A O 1
ATOM 647 N N . ARG A 1 86 ? -13.407 -1.071 1.650 1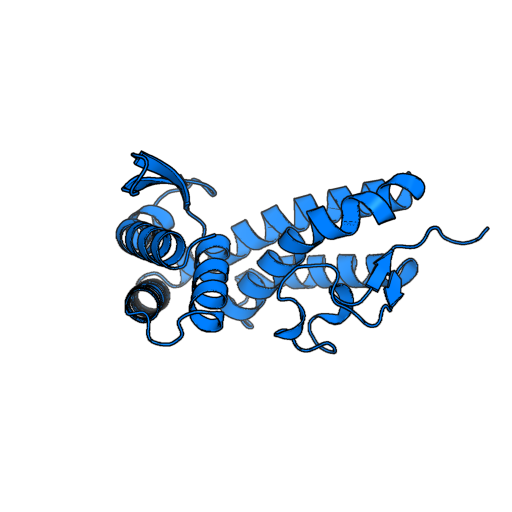.00 95.88 86 ARG A N 1
ATOM 648 C CA . ARG A 1 86 ? -12.405 0.004 1.563 1.00 95.88 86 ARG A CA 1
ATOM 649 C C . ARG A 1 86 ? -11.068 -0.505 1.038 1.00 95.88 86 ARG A C 1
ATOM 651 O O . ARG A 1 86 ? -10.545 0.085 0.095 1.00 95.88 86 ARG A O 1
ATOM 658 N N . LEU A 1 87 ? -10.554 -1.609 1.589 1.00 97.19 87 LEU A N 1
ATOM 659 C CA . LEU A 1 87 ? -9.320 -2.246 1.109 1.00 97.19 87 LEU A CA 1
ATOM 660 C C . LEU A 1 87 ? -9.395 -2.557 -0.388 1.00 97.19 87 LEU A C 1
ATOM 662 O O . LEU A 1 87 ? -8.473 -2.220 -1.131 1.00 97.19 87 LEU A O 1
ATOM 666 N N . ALA A 1 88 ? -10.497 -3.164 -0.836 1.00 97.69 88 ALA A N 1
ATOM 667 C CA . ALA A 1 88 ? -10.696 -3.522 -2.235 1.00 97.69 88 ALA A CA 1
ATOM 668 C C . ALA A 1 88 ? -10.754 -2.283 -3.141 1.00 97.69 88 ALA A C 1
ATOM 670 O O . ALA A 1 88 ? -10.097 -2.254 -4.183 1.00 97.69 88 ALA A O 1
ATOM 671 N N . ARG A 1 89 ? -11.482 -1.233 -2.732 1.00 97.06 89 ARG A N 1
ATOM 672 C CA . ARG A 1 89 ? -11.560 0.039 -3.474 1.00 97.06 89 ARG A CA 1
ATOM 673 C C . ARG A 1 89 ? -10.200 0.724 -3.588 1.00 97.06 89 ARG A C 1
ATOM 675 O O . ARG A 1 89 ? -9.843 1.162 -4.680 1.00 97.06 89 ARG A O 1
ATOM 682 N N . GLU A 1 90 ? -9.439 0.799 -2.496 1.00 97.50 90 GLU A N 1
ATOM 683 C CA . GLU A 1 90 ? -8.085 1.366 -2.514 1.00 97.50 90 GLU A CA 1
ATOM 684 C C . GLU A 1 90 ? -7.175 0.561 -3.441 1.00 97.50 90 GLU A C 1
ATOM 686 O O . GLU A 1 90 ? -6.533 1.131 -4.323 1.00 97.50 90 GLU A O 1
ATOM 691 N N . ALA A 1 91 ? -7.163 -0.766 -3.289 1.00 98.12 91 ALA A N 1
ATOM 692 C CA . ALA A 1 91 ? -6.325 -1.646 -4.091 1.00 98.12 91 ALA A CA 1
ATOM 693 C C . ALA A 1 91 ? -6.670 -1.537 -5.582 1.00 98.12 91 ALA A C 1
ATOM 695 O O . ALA A 1 91 ? -5.762 -1.468 -6.406 1.00 98.12 91 ALA A O 1
ATOM 696 N N . LYS A 1 92 ? -7.961 -1.458 -5.932 1.00 98.06 92 LYS A N 1
ATOM 697 C CA . LYS A 1 92 ? -8.427 -1.274 -7.314 1.00 98.06 92 LYS A CA 1
ATOM 698 C C . LYS A 1 92 ? -7.998 0.077 -7.883 1.00 98.06 92 LYS A C 1
ATOM 700 O O . LYS A 1 92 ? -7.553 0.137 -9.025 1.00 98.06 92 LYS A O 1
ATOM 705 N N . SER A 1 93 ? -8.076 1.144 -7.087 1.00 97.62 93 SER A N 1
ATOM 706 C CA . SER A 1 93 ? -7.604 2.469 -7.501 1.00 97.62 93 SER A CA 1
ATOM 707 C C . SER A 1 93 ? -6.102 2.460 -7.793 1.00 97.62 93 SER A C 1
ATOM 709 O O . SER A 1 93 ? -5.682 2.924 -8.850 1.00 97.62 93 SER A O 1
ATOM 711 N N . TYR A 1 94 ? -5.295 1.879 -6.901 1.00 97.88 94 TYR A N 1
ATOM 712 C CA . TYR A 1 94 ? -3.852 1.752 -7.116 1.00 97.88 94 TYR A CA 1
ATOM 713 C C . TYR A 1 94 ? -3.514 0.822 -8.286 1.00 97.88 94 TYR A C 1
ATOM 715 O O . TYR A 1 94 ? -2.615 1.132 -9.062 1.00 97.88 94 TYR A O 1
ATOM 723 N N . ALA A 1 95 ? -4.247 -0.281 -8.464 1.00 98.31 95 ALA A N 1
ATOM 724 C CA . ALA A 1 95 ? -4.083 -1.170 -9.614 1.00 98.31 95 ALA A CA 1
ATOM 725 C C . ALA A 1 95 ? -4.428 -0.474 -10.939 1.00 98.31 95 ALA A C 1
ATOM 727 O O . ALA A 1 95 ? -3.816 -0.776 -11.958 1.00 98.31 95 ALA A O 1
ATOM 728 N N . GLY A 1 96 ? -5.367 0.478 -10.929 1.00 98.19 96 GLY A N 1
ATOM 729 C CA . GLY A 1 96 ? -5.645 1.357 -12.064 1.00 98.19 96 GLY A CA 1
ATOM 730 C C . GLY A 1 96 ? -4.447 2.237 -12.427 1.00 98.19 96 GLY A C 1
ATOM 731 O O . GLY A 1 96 ? -4.037 2.236 -13.585 1.00 98.19 96 GLY A O 1
ATOM 732 N N . SER A 1 97 ? -3.848 2.919 -11.444 1.00 96.94 97 SER A N 1
ATOM 733 C CA . SER A 1 97 ? -2.625 3.714 -11.651 1.00 96.94 97 SER A CA 1
ATOM 734 C C . SER A 1 97 ? -1.464 2.854 -12.155 1.00 96.94 97 SER A C 1
ATOM 736 O O . SER A 1 97 ? -0.826 3.202 -13.140 1.00 96.94 97 SER A O 1
ATOM 738 N N . TRP A 1 98 ? -1.256 1.685 -11.546 1.00 97.56 98 TRP A N 1
ATOM 739 C CA . TRP A 1 98 ? -0.217 0.747 -11.969 1.00 97.56 98 TRP A CA 1
ATOM 740 C C . TRP A 1 98 ? -0.441 0.226 -13.392 1.00 97.56 98 TRP A C 1
ATOM 742 O O . TRP A 1 98 ? 0.497 0.130 -14.175 1.00 97.56 98 TRP A O 1
ATOM 752 N N . ASN A 1 99 ? -1.688 -0.085 -13.758 1.00 97.19 99 ASN A N 1
ATOM 753 C CA . ASN A 1 99 ? -2.022 -0.475 -15.124 1.00 97.19 99 ASN A CA 1
ATOM 754 C C . ASN A 1 99 ? -1.735 0.642 -16.126 1.00 97.19 99 ASN A C 1
ATOM 756 O O . ASN A 1 99 ? -1.285 0.340 -17.222 1.00 97.19 99 ASN A O 1
ATOM 760 N N . TRP A 1 100 ? -2.023 1.895 -15.773 1.00 95.25 100 TRP A N 1
ATOM 761 C CA . TRP A 1 100 ? -1.753 3.034 -16.645 1.00 95.25 100 TRP A CA 1
ATOM 762 C C . TRP A 1 100 ? -0.250 3.191 -16.897 1.00 95.25 100 TRP A C 1
ATOM 764 O O . TRP A 1 100 ? 0.157 3.216 -18.053 1.00 95.25 100 TRP A O 1
ATOM 774 N N . PHE A 1 101 ? 0.577 3.129 -15.850 1.00 94.19 101 PHE A N 1
ATOM 775 C CA . PHE A 1 101 ? 2.036 3.099 -15.995 1.00 94.19 101 PHE A CA 1
ATOM 776 C C . PHE A 1 101 ? 2.507 1.925 -16.872 1.00 94.19 101 PHE A C 1
ATOM 778 O O . PHE A 1 101 ? 3.231 2.107 -17.848 1.00 94.19 101 PHE A O 1
ATOM 785 N N . LEU A 1 102 ? 2.022 0.707 -16.600 1.00 93.25 102 LEU A N 1
ATOM 786 C CA . LEU A 1 102 ? 2.319 -0.450 -17.444 1.00 93.25 102 LEU A CA 1
ATOM 787 C C . LEU A 1 102 ? 1.708 -0.340 -18.851 1.00 93.25 102 LEU A C 1
ATOM 789 O O . LEU A 1 102 ? 2.040 -1.138 -19.705 1.00 93.25 102 LEU A O 1
ATOM 793 N N . GLN A 1 103 ? 0.781 0.563 -19.147 1.00 91.88 103 GLN A N 1
ATOM 794 C CA . GLN A 1 103 ? 0.369 0.809 -20.531 1.00 91.88 103 GLN A CA 1
ATOM 795 C C . GLN A 1 103 ? 1.398 1.696 -21.222 1.00 91.88 103 GLN A C 1
ATOM 797 O O . GLN A 1 103 ? 1.904 1.304 -22.272 1.00 91.88 103 GLN A O 1
ATOM 802 N N . GLU A 1 104 ? 1.790 2.794 -20.577 1.00 89.81 104 GLU A N 1
ATOM 803 C CA . GLU A 1 104 ? 2.819 3.700 -21.091 1.00 89.81 104 GLU A CA 1
ATOM 804 C C . GLU A 1 104 ? 4.143 2.983 -21.358 1.00 89.81 104 GLU A C 1
ATOM 806 O O . GLU A 1 104 ? 4.753 3.198 -22.398 1.00 89.81 104 GLU A O 1
ATOM 811 N N . CYS A 1 105 ? 4.531 2.051 -20.488 1.00 88.19 105 CYS A N 1
ATOM 812 C CA . CYS A 1 105 ? 5.714 1.216 -20.676 1.00 88.19 105 CYS A CA 1
ATOM 813 C C . CYS A 1 105 ? 5.731 0.397 -21.976 1.00 88.19 105 CYS A C 1
ATOM 815 O O . CYS A 1 105 ? 6.798 0.153 -22.533 1.00 88.19 105 CYS A O 1
ATOM 817 N N . TRP A 1 106 ? 4.570 -0.075 -22.443 1.00 84.19 106 TRP A N 1
ATOM 818 C CA . TRP A 1 106 ? 4.481 -0.830 -23.702 1.00 84.19 106 TRP A CA 1
ATOM 819 C C . TRP A 1 106 ? 4.416 0.090 -24.909 1.00 84.19 106 TRP A C 1
ATOM 821 O O . TRP A 1 106 ? 4.891 -0.287 -25.977 1.00 84.19 106 TRP A O 1
ATOM 831 N N . ASP A 1 107 ? 3.803 1.258 -24.742 1.00 84.62 107 ASP A N 1
ATOM 832 C CA . ASP A 1 107 ? 3.632 2.225 -25.820 1.00 84.62 107 ASP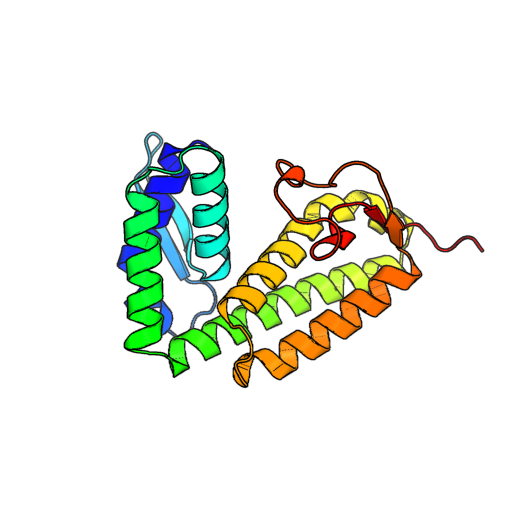 A CA 1
ATOM 833 C C . ASP A 1 107 ? 4.922 3.036 -26.056 1.00 84.62 107 ASP A C 1
ATOM 835 O O . ASP A 1 107 ? 5.175 3.479 -27.176 1.00 84.62 107 ASP A O 1
ATOM 839 N N . ASN A 1 108 ? 5.750 3.222 -25.020 1.00 77.75 108 ASN A N 1
ATOM 840 C CA . ASN A 1 108 ? 7.023 3.937 -25.066 1.00 77.75 108 ASN A CA 1
ATOM 841 C C . ASN A 1 108 ? 8.034 3.352 -24.060 1.00 77.75 108 ASN A C 1
ATOM 843 O O . ASN A 1 108 ? 8.004 3.647 -22.864 1.00 77.75 108 ASN A O 1
ATOM 847 N N . THR A 1 109 ? 8.964 2.543 -24.561 1.00 66.62 109 THR A N 1
ATOM 848 C CA . THR A 1 109 ? 9.902 1.784 -23.727 1.00 66.62 109 THR A CA 1
ATOM 849 C C . THR A 1 109 ? 10.964 2.633 -23.029 1.00 66.62 109 THR A C 1
ATOM 851 O O . THR A 1 109 ? 11.402 2.248 -21.949 1.00 66.62 109 THR A O 1
ATOM 854 N N . ASP A 1 110 ? 11.344 3.789 -23.582 1.00 70.44 110 ASP A N 1
ATOM 855 C CA . ASP A 1 110 ? 12.474 4.583 -23.064 1.00 70.44 110 ASP A CA 1
ATOM 856 C C . ASP A 1 110 ? 12.167 5.238 -21.710 1.00 70.44 110 ASP A C 1
ATOM 858 O O . ASP A 1 110 ? 13.054 5.415 -20.886 1.00 70.44 110 ASP A O 1
ATOM 862 N N . ARG A 1 111 ? 10.897 5.567 -21.446 1.00 73.94 111 ARG A N 1
ATOM 863 C CA . ARG A 1 111 ? 10.467 6.152 -20.161 1.00 73.94 111 ARG A CA 1
ATOM 864 C C . ARG A 1 111 ? 10.216 5.119 -19.073 1.00 73.94 111 ARG A C 1
ATOM 866 O O . ARG A 1 111 ? 10.172 5.455 -17.894 1.00 73.94 111 ARG A O 1
ATOM 873 N N . CYS A 1 112 ? 10.020 3.867 -19.471 1.00 83.31 112 CYS A N 1
ATOM 874 C CA . CYS A 1 112 ? 9.588 2.828 -18.554 1.00 83.31 112 CYS A CA 1
ATOM 875 C C . CYS A 1 112 ? 10.649 2.526 -17.491 1.00 83.31 112 CYS A C 1
ATOM 877 O O . CYS A 1 112 ? 10.305 2.383 -16.322 1.00 83.31 112 CYS A O 1
ATOM 879 N N . GLU A 1 113 ? 11.923 2.450 -17.890 1.00 83.69 113 GLU A N 1
ATOM 880 C CA . GLU A 1 113 ? 13.047 2.182 -16.983 1.00 83.69 113 GLU A CA 1
ATOM 881 C C . GLU A 1 113 ? 13.232 3.332 -15.980 1.00 83.69 113 GLU A C 1
ATOM 883 O O . GLU A 1 113 ? 13.268 3.095 -14.771 1.00 83.69 113 GLU A O 1
ATOM 888 N N . ASP A 1 114 ? 13.236 4.575 -16.475 1.00 85.81 114 ASP A N 1
ATOM 889 C CA . ASP A 1 114 ? 13.430 5.788 -15.669 1.00 85.81 114 ASP A CA 1
ATOM 890 C C . ASP A 1 114 ? 12.340 5.968 -14.596 1.00 85.81 114 ASP A C 1
ATOM 892 O O . ASP A 1 114 ? 12.632 6.316 -13.445 1.00 85.81 114 ASP A O 1
ATOM 896 N N . ASP A 1 115 ? 11.080 5.700 -14.948 1.00 91.25 115 ASP A N 1
ATOM 897 C CA . ASP A 1 115 ? 9.939 5.932 -14.058 1.00 91.25 115 ASP A CA 1
ATOM 898 C C . ASP A 1 115 ? 9.620 4.723 -13.156 1.00 91.25 115 ASP A C 1
ATOM 900 O O . ASP A 1 115 ? 8.945 4.874 -12.130 1.00 91.25 115 ASP A O 1
ATOM 904 N N . TYR A 1 116 ? 10.147 3.526 -13.457 1.00 93.25 116 TYR A N 1
ATOM 905 C CA . TYR A 1 116 ? 9.801 2.292 -12.742 1.00 93.25 116 TYR A CA 1
ATOM 906 C C . TYR A 1 116 ? 10.025 2.395 -11.232 1.00 93.25 116 TYR A C 1
ATOM 908 O O . TYR A 1 116 ? 9.124 2.097 -10.445 1.00 93.25 116 TYR A O 1
ATOM 916 N N . ALA A 1 117 ? 11.196 2.868 -10.798 1.00 93.38 117 ALA A N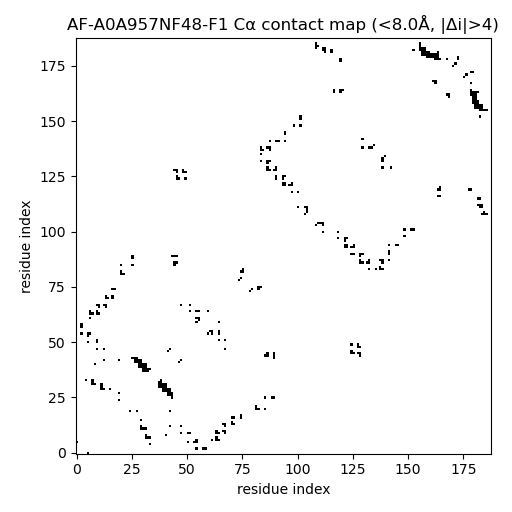 1
ATOM 917 C CA . ALA A 1 117 ? 11.514 2.994 -9.374 1.00 93.38 117 ALA A CA 1
ATOM 918 C C . ALA A 1 117 ? 10.560 3.953 -8.631 1.00 93.38 117 ALA A C 1
ATOM 920 O O . ALA A 1 117 ? 10.279 3.756 -7.444 1.00 93.38 117 ALA A O 1
ATOM 921 N N . THR A 1 118 ? 10.029 4.961 -9.330 1.00 93.44 118 THR A N 1
ATOM 922 C CA . THR A 1 118 ? 9.061 5.929 -8.789 1.00 93.44 118 THR A CA 1
ATOM 923 C C . THR A 1 118 ? 7.657 5.334 -8.669 1.00 93.44 118 THR A C 1
ATOM 925 O O . THR A 1 118 ? 6.924 5.665 -7.733 1.00 93.44 118 THR A O 1
ATOM 928 N N . GLU A 1 119 ? 7.300 4.411 -9.562 1.00 95.62 119 GLU A N 1
ATOM 929 C CA . GLU A 1 119 ? 5.970 3.793 -9.642 1.00 95.62 119 GLU A CA 1
ATOM 930 C C . GLU A 1 119 ? 5.846 2.509 -8.798 1.00 95.62 119 GLU A C 1
ATOM 932 O O . GLU A 1 119 ? 4.781 2.195 -8.260 1.00 95.62 119 GLU A O 1
ATOM 937 N N . VAL A 1 120 ? 6.947 1.790 -8.570 1.00 96.06 120 VAL A N 1
ATOM 938 C CA . VAL A 1 120 ? 7.022 0.577 -7.731 1.00 96.06 120 VAL A CA 1
ATOM 939 C C . VAL A 1 120 ? 6.397 0.721 -6.327 1.00 96.06 120 VAL A C 1
ATOM 941 O O . VAL A 1 120 ? 5.727 -0.219 -5.879 1.00 96.06 120 VAL A O 1
ATOM 944 N N . PRO A 1 121 ? 6.508 1.861 -5.612 1.00 94.81 121 PRO A N 1
ATOM 945 C CA . PRO A 1 121 ? 5.770 2.094 -4.370 1.00 94.81 121 PRO A CA 1
ATOM 946 C C . PRO A 1 121 ? 4.248 1.893 -4.481 1.00 94.81 121 PRO A C 1
ATOM 948 O O . PRO A 1 121 ? 3.622 1.443 -3.519 1.00 94.81 121 PRO A O 1
ATOM 951 N N . ILE A 1 122 ? 3.628 2.162 -5.637 1.00 96.25 122 ILE A N 1
ATOM 952 C CA . ILE A 1 122 ? 2.201 1.876 -5.863 1.00 96.25 122 ILE A CA 1
ATOM 953 C C . ILE A 1 122 ? 1.961 0.363 -5.850 1.00 96.25 122 ILE A C 1
ATOM 955 O O . ILE A 1 122 ? 1.051 -0.108 -5.161 1.00 96.25 122 ILE A O 1
ATOM 959 N N . ARG A 1 123 ? 2.802 -0.418 -6.541 1.00 97.31 123 ARG A N 1
ATOM 960 C CA . ARG A 1 123 ? 2.711 -1.887 -6.552 1.00 97.31 123 ARG A CA 1
ATOM 961 C C . ARG A 1 123 ? 2.956 -2.500 -5.170 1.00 97.31 123 ARG A C 1
ATOM 963 O O . ARG A 1 123 ? 2.297 -3.491 -4.825 1.00 97.31 123 ARG A O 1
ATOM 970 N N . LEU A 1 124 ? 3.826 -1.891 -4.364 1.00 96.25 124 LEU A N 1
ATOM 971 C CA . LEU A 1 124 ? 4.047 -2.264 -2.964 1.00 96.25 124 LEU A CA 1
ATOM 972 C C . LEU A 1 124 ? 2.814 -2.015 -2.099 1.00 96.25 124 LEU A C 1
ATOM 974 O O . LEU A 1 124 ? 2.385 -2.909 -1.364 1.00 96.25 124 LEU A O 1
ATOM 978 N N . ARG A 1 125 ? 2.176 -0.853 -2.2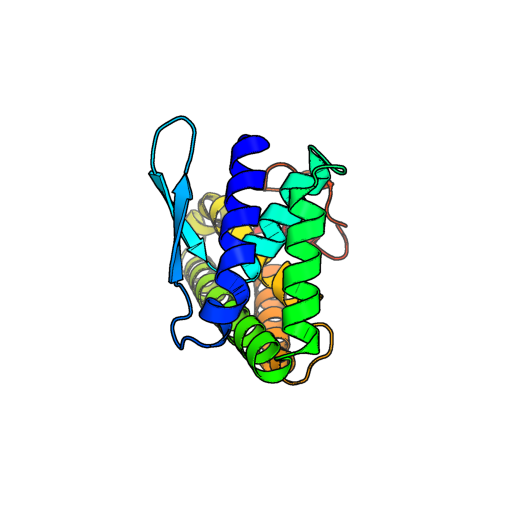53 1.00 96.38 125 ARG A N 1
ATOM 979 C CA . ARG A 1 125 ? 0.926 -0.544 -1.554 1.00 96.38 125 ARG A CA 1
ATOM 980 C C . ARG A 1 125 ? -0.180 -1.540 -1.882 1.00 96.38 125 ARG A C 1
ATOM 982 O O . ARG A 1 125 ? -0.870 -2.010 -0.978 1.00 96.38 125 ARG A O 1
ATOM 989 N N . ILE A 1 126 ? -0.320 -1.904 -3.160 1.00 98.12 126 ILE A N 1
ATOM 990 C CA . ILE A 1 126 ? -1.253 -2.950 -3.603 1.00 98.12 126 ILE A CA 1
ATOM 991 C C . ILE A 1 126 ? -0.960 -4.264 -2.872 1.00 98.12 126 ILE A C 1
ATOM 993 O O . ILE A 1 126 ? -1.887 -4.879 -2.347 1.00 98.12 126 ILE A O 1
ATOM 997 N N . ALA A 1 127 ? 0.308 -4.686 -2.793 1.00 97.31 127 ALA A N 1
ATOM 998 C CA . ALA A 1 127 ? 0.682 -5.920 -2.101 1.00 97.31 127 ALA A CA 1
ATOM 999 C C . ALA A 1 127 ? 0.240 -5.903 -0.629 1.00 97.31 127 ALA A C 1
ATOM 1001 O O . ALA A 1 127 ? -0.397 -6.852 -0.174 1.00 97.31 127 ALA A O 1
ATOM 1002 N N . HIS A 1 128 ? 0.481 -4.806 0.092 1.00 96.31 128 HIS A N 1
ATOM 1003 C CA . HIS A 1 128 ? 0.061 -4.677 1.492 1.00 96.31 128 HIS A CA 1
ATOM 1004 C C . HIS A 1 128 ? -1.457 -4.729 1.671 1.00 96.31 128 HIS A C 1
ATOM 1006 O O . HIS A 1 128 ? -1.942 -5.362 2.610 1.00 96.31 128 HIS A O 1
ATOM 1012 N N . LEU A 1 129 ? -2.213 -4.108 0.763 1.00 98.00 129 LEU A N 1
ATOM 1013 C CA . LEU A 1 129 ? -3.675 -4.165 0.774 1.00 98.00 129 LEU A CA 1
ATOM 1014 C C . LEU A 1 129 ? -4.188 -5.587 0.492 1.00 98.00 129 LEU A C 1
ATOM 1016 O O . LEU A 1 129 ? -5.094 -6.060 1.179 1.00 98.00 129 LEU A O 1
ATOM 1020 N N . LEU A 1 130 ? -3.591 -6.294 -0.475 1.00 97.94 130 LEU A N 1
ATOM 1021 C CA . LEU A 1 130 ? -3.933 -7.686 -0.795 1.00 97.94 130 LEU A CA 1
ATOM 1022 C C . LEU A 1 130 ? -3.601 -8.654 0.348 1.00 97.94 130 LEU A C 1
ATOM 1024 O O . LEU A 1 130 ? -4.343 -9.613 0.566 1.00 97.94 130 LEU A O 1
ATOM 1028 N N . GLU A 1 131 ? -2.505 -8.422 1.069 1.00 96.75 131 GLU A N 1
ATOM 1029 C CA . GLU A 1 131 ? -2.134 -9.197 2.257 1.00 96.75 131 GLU A CA 1
ATOM 1030 C C . GLU A 1 131 ? -3.105 -8.944 3.413 1.00 96.75 131 GLU A C 1
ATOM 1032 O O . GLU A 1 131 ? -3.613 -9.895 4.004 1.00 96.75 131 GLU A O 1
ATOM 1037 N N . ALA A 1 132 ? -3.425 -7.676 3.696 1.00 97.00 132 ALA A N 1
ATOM 1038 C CA . ALA A 1 132 ? -4.382 -7.311 4.741 1.00 97.00 132 ALA A CA 1
ATOM 1039 C C . ALA A 1 132 ? -5.801 -7.833 4.450 1.00 97.00 132 ALA A C 1
ATOM 1041 O O . ALA A 1 132 ? -6.523 -8.230 5.369 1.00 97.00 132 ALA A O 1
ATOM 1042 N N . GLY A 1 133 ? -6.192 -7.858 3.173 1.00 96.94 133 GLY A N 1
ATOM 1043 C CA . GLY A 1 133 ? -7.466 -8.407 2.717 1.00 96.94 133 GLY A CA 1
ATOM 1044 C C . GLY A 1 133 ? -7.511 -9.939 2.678 1.00 96.94 133 GLY A C 1
ATOM 1045 O O . GLY A 1 133 ? -8.595 -10.517 2.717 1.00 96.94 133 GLY A O 1
ATOM 1046 N N . GLY A 1 134 ? -6.363 -10.621 2.631 1.00 95.94 134 GLY A N 1
ATOM 1047 C CA . GLY A 1 134 ? -6.293 -12.082 2.597 1.00 95.94 134 GLY A CA 1
ATOM 1048 C C . GLY A 1 134 ? -7.123 -12.700 1.461 1.00 95.94 134 GLY A C 1
ATOM 1049 O O . GLY A 1 134 ? -7.118 -12.226 0.323 1.00 95.94 134 GLY A O 1
ATOM 1050 N N . THR A 1 135 ? -7.854 -13.775 1.760 1.00 95.62 135 THR A N 1
ATOM 1051 C CA . THR A 1 135 ? -8.687 -14.524 0.796 1.00 95.62 135 THR A CA 1
ATOM 1052 C C . THR A 1 135 ? -10.136 -14.032 0.722 1.00 95.62 135 THR A C 1
ATOM 1054 O O . THR A 1 135 ? -11.014 -14.743 0.228 1.00 95.62 135 THR A O 1
ATOM 1057 N N . ARG A 1 136 ? -10.408 -12.822 1.221 1.00 96.56 136 ARG A N 1
ATOM 1058 C CA . ARG A 1 136 ? -11.756 -12.250 1.259 1.00 96.56 136 ARG A CA 1
ATOM 1059 C C . ARG A 1 136 ? -12.357 -12.089 -0.149 1.00 96.56 136 ARG A C 1
ATOM 1061 O O . ARG A 1 136 ? -11.630 -11.697 -1.067 1.00 96.56 136 ARG A O 1
ATOM 1068 N N . PRO A 1 137 ? -13.659 -12.379 -0.344 1.00 96.31 137 PRO A N 1
ATOM 1069 C CA . PRO A 1 137 ? -14.315 -12.271 -1.650 1.00 96.31 137 PRO A CA 1
ATOM 1070 C C . PRO A 1 137 ? -14.177 -10.898 -2.317 1.00 96.31 137 PRO A C 1
ATOM 1072 O O . PRO A 1 137 ? -13.970 -10.834 -3.528 1.00 96.31 137 PRO A O 1
ATOM 1075 N N . GLU A 1 138 ? -14.218 -9.823 -1.533 1.00 95.81 138 GLU A N 1
ATOM 1076 C CA . GLU A 1 138 ? -14.079 -8.424 -1.957 1.00 95.81 138 GLU A CA 1
ATOM 1077 C C . GLU A 1 138 ? -12.751 -8.177 -2.684 1.00 95.81 138 GLU A C 1
ATOM 1079 O O . GLU A 1 138 ? -12.666 -7.341 -3.580 1.00 95.81 138 GLU A O 1
ATOM 1084 N N . MET A 1 139 ? -11.713 -8.945 -2.341 1.00 97.81 139 MET A N 1
ATOM 1085 C CA . MET A 1 139 ? -10.379 -8.812 -2.923 1.00 97.81 139 MET A CA 1
ATOM 1086 C C . MET A 1 139 ? -10.212 -9.591 -4.232 1.00 97.81 139 MET A C 1
ATOM 1088 O O . MET A 1 139 ? -9.176 -9.464 -4.883 1.00 97.81 139 MET A O 1
ATOM 1092 N N . ARG A 1 140 ? -11.182 -10.430 -4.625 1.00 97.56 140 ARG A N 1
ATOM 1093 C CA . ARG A 1 140 ? -11.030 -11.366 -5.753 1.00 97.56 140 ARG A CA 1
ATOM 1094 C C . ARG A 1 140 ? -10.770 -10.648 -7.074 1.00 97.56 140 ARG A C 1
ATOM 1096 O O . ARG A 1 140 ? -9.838 -11.018 -7.780 1.00 97.56 140 ARG A O 1
ATOM 1103 N N . GLU A 1 141 ? -11.579 -9.640 -7.388 1.00 97.31 141 GLU A N 1
ATOM 1104 C CA . GLU A 1 141 ? -11.482 -8.897 -8.651 1.00 97.31 141 GLU A CA 1
ATOM 1105 C C . GLU A 1 141 ? -10.115 -8.211 -8.772 1.00 97.31 141 GLU A C 1
ATOM 1107 O O . GLU A 1 141 ? -9.393 -8.415 -9.746 1.00 97.31 141 GLU A O 1
ATOM 1112 N N . VAL A 1 142 ? -9.712 -7.462 -7.741 1.00 98.00 142 VAL A N 1
ATOM 1113 C CA . VAL A 1 142 ? -8.421 -6.765 -7.749 1.00 98.00 142 VAL A CA 1
ATOM 1114 C C . VAL A 1 142 ? -7.242 -7.739 -7.748 1.00 98.00 142 VAL A C 1
ATOM 1116 O O . VAL A 1 142 ? -6.235 -7.469 -8.394 1.00 98.00 142 VAL A O 1
ATOM 1119 N N . ARG A 1 143 ? -7.355 -8.908 -7.105 1.00 98.38 143 ARG A N 1
ATOM 1120 C CA . ARG A 1 143 ? -6.313 -9.943 -7.161 1.00 98.38 143 ARG A CA 1
ATOM 1121 C C . ARG A 1 143 ? -6.125 -10.468 -8.586 1.00 98.38 143 ARG A C 1
ATOM 1123 O O . ARG A 1 143 ? -4.995 -10.514 -9.057 1.00 98.38 143 ARG A O 1
ATOM 1130 N N . GLN A 1 144 ? -7.215 -10.772 -9.291 1.00 98.25 144 GLN A N 1
ATOM 1131 C CA . GLN A 1 144 ? -7.167 -11.197 -10.697 1.00 98.25 144 GLN A CA 1
ATOM 1132 C C . GLN A 1 144 ? -6.579 -10.111 -11.605 1.00 98.25 144 GLN A C 1
ATOM 1134 O O . GLN A 1 144 ? -5.776 -10.413 -12.491 1.00 98.25 144 GLN A O 1
ATOM 1139 N N . GLN A 1 145 ? -6.945 -8.848 -11.367 1.00 98.25 145 GLN A N 1
ATOM 1140 C CA . GLN A 1 145 ? -6.376 -7.709 -12.084 1.00 98.25 145 GLN A CA 1
ATOM 1141 C C . GLN A 1 145 ? -4.861 -7.627 -11.861 1.00 98.25 145 GLN A C 1
ATOM 1143 O O . GLN A 1 145 ? -4.105 -7.572 -12.825 1.00 98.25 145 GLN A O 1
ATOM 1148 N N . VAL A 1 146 ? -4.402 -7.676 -10.609 1.00 98.31 146 VAL A N 1
ATOM 1149 C CA . VAL A 1 146 ? -2.973 -7.603 -10.271 1.00 98.31 146 VAL A CA 1
ATOM 1150 C C . VAL A 1 146 ? -2.201 -8.789 -10.841 1.00 98.31 146 VAL A C 1
ATOM 1152 O O . VAL A 1 146 ? -1.121 -8.595 -11.382 1.00 98.31 146 VAL A O 1
ATOM 1155 N N . GLU A 1 147 ? -2.761 -9.998 -10.819 1.00 98.12 147 GLU A N 1
ATOM 1156 C CA . GLU A 1 147 ? -2.152 -11.166 -11.466 1.00 98.12 147 GLU A CA 1
ATOM 1157 C C . GLU A 1 147 ? -1.995 -10.979 -12.983 1.00 98.12 147 GLU A C 1
ATOM 1159 O O . GLU A 1 147 ? -0.998 -11.420 -13.557 1.00 98.12 147 GLU A O 1
ATOM 1164 N N . ALA A 1 148 ? -2.957 -10.331 -13.647 1.00 98.00 148 ALA A N 1
ATOM 1165 C CA . ALA A 1 148 ? -2.847 -9.996 -15.065 1.00 98.00 148 ALA A CA 1
ATOM 1166 C C . ALA A 1 148 ? -1.756 -8.949 -15.325 1.00 98.00 148 ALA A C 1
ATOM 1168 O O . ALA A 1 148 ? -0.955 -9.133 -16.239 1.00 98.00 148 ALA A O 1
ATOM 1169 N N . LEU A 1 149 ? -1.682 -7.905 -14.495 1.00 97.69 149 LEU A N 1
ATOM 1170 C CA . LEU A 1 149 ? -0.634 -6.882 -14.571 1.00 97.69 149 LEU A CA 1
ATOM 1171 C C . LEU A 1 149 ? 0.756 -7.472 -14.314 1.00 97.69 149 LEU A C 1
ATOM 1173 O O . LEU A 1 149 ? 1.695 -7.161 -15.038 1.00 97.69 149 LEU A O 1
ATOM 1177 N N . ASP A 1 150 ? 0.879 -8.380 -13.347 1.00 97.75 150 ASP A N 1
ATOM 1178 C CA . ASP A 1 150 ? 2.127 -9.077 -13.045 1.00 97.75 150 ASP A CA 1
ATOM 1179 C C . ASP A 1 150 ? 2.554 -10.003 -14.197 1.00 97.75 150 ASP A C 1
ATOM 1181 O O . ASP A 1 150 ? 3.746 -10.130 -14.467 1.00 97.75 150 ASP A O 1
ATOM 1185 N N . ARG A 1 151 ? 1.614 -10.673 -14.885 1.00 96.38 151 ARG A N 1
ATOM 1186 C CA . ARG A 1 151 ? 1.932 -11.441 -16.106 1.00 96.38 151 ARG A CA 1
ATOM 1187 C C . ARG A 1 151 ? 2.452 -10.529 -17.205 1.00 96.38 151 ARG A C 1
ATOM 1189 O O . ARG A 1 151 ? 3.469 -10.860 -17.798 1.00 96.38 151 ARG A O 1
ATOM 1196 N N . ARG A 1 152 ? 1.788 -9.389 -17.407 1.00 93.62 152 ARG A N 1
ATOM 1197 C CA . ARG A 1 152 ? 2.206 -8.360 -18.356 1.00 93.62 152 ARG A CA 1
ATOM 1198 C C . ARG A 1 152 ? 3.641 -7.933 -18.043 1.00 93.62 152 ARG A C 1
ATOM 1200 O O . ARG A 1 152 ? 4.516 -8.100 -18.876 1.00 93.62 152 ARG A O 1
ATOM 1207 N N . LEU A 1 153 ? 3.913 -7.468 -16.819 1.00 94.62 153 LEU A N 1
ATOM 1208 C CA . LEU A 1 153 ? 5.240 -6.985 -16.417 1.00 94.62 153 LEU A CA 1
ATOM 1209 C C . LEU A 1 153 ? 6.336 -8.016 -16.705 1.00 94.62 153 LEU A C 1
ATOM 1211 O O . LEU A 1 153 ? 7.370 -7.660 -17.254 1.00 94.62 153 LEU A O 1
ATOM 1215 N N . ARG A 1 154 ? 6.090 -9.299 -16.412 1.00 94.69 154 ARG A N 1
ATOM 1216 C CA . ARG A 1 154 ? 7.057 -10.378 -16.677 1.00 94.69 154 ARG A CA 1
ATOM 1217 C C . ARG A 1 154 ? 7.479 -10.509 -18.141 1.00 94.69 154 ARG A C 1
ATOM 1219 O O . ARG A 1 154 ? 8.541 -11.068 -18.383 1.00 94.69 154 ARG A O 1
ATOM 1226 N N . GLU A 1 155 ? 6.694 -10.025 -19.100 1.00 92.00 155 GLU A N 1
ATOM 1227 C CA . GLU A 1 155 ? 7.053 -10.070 -20.525 1.00 92.00 155 GLU A CA 1
ATOM 1228 C C . GLU A 1 155 ? 8.216 -9.138 -20.877 1.00 92.00 155 GLU A C 1
ATOM 1230 O O . GLU A 1 155 ? 8.925 -9.395 -21.848 1.00 92.00 155 GLU A O 1
ATOM 1235 N N . ILE A 1 156 ? 8.401 -8.074 -20.095 1.00 90.19 156 ILE A N 1
ATOM 1236 C CA . ILE A 1 156 ? 9.422 -7.046 -20.317 1.00 90.19 156 ILE A CA 1
ATOM 1237 C C . ILE A 1 156 ? 10.391 -6.926 -19.140 1.00 90.19 156 ILE A C 1
ATOM 1239 O O . ILE A 1 156 ? 11.253 -6.068 -19.146 1.00 90.19 156 ILE A O 1
ATOM 1243 N N . TRP A 1 157 ? 10.267 -7.749 -18.102 1.00 93.06 157 TRP A N 1
ATOM 1244 C CA . TRP A 1 157 ? 11.020 -7.568 -16.862 1.00 93.06 157 TRP A CA 1
ATOM 1245 C C . TRP A 1 157 ? 12.348 -8.325 -16.852 1.00 93.06 157 TRP A C 1
ATOM 1247 O O . TRP A 1 157 ? 12.401 -9.513 -17.182 1.00 93.06 157 TRP A O 1
ATOM 1257 N N . GLN A 1 158 ? 13.404 -7.662 -16.381 1.00 92.75 158 GLN A N 1
ATOM 1258 C CA . GLN A 1 158 ? 14.708 -8.261 -16.134 1.00 92.75 158 GLN A CA 1
ATOM 1259 C C . GLN A 1 158 ? 15.074 -8.190 -14.640 1.00 92.75 158 GLN A C 1
ATOM 1261 O O . GLN A 1 158 ? 14.999 -7.115 -14.048 1.00 92.75 158 GLN A O 1
ATOM 1266 N N . PRO A 1 159 ? 15.519 -9.302 -14.019 1.00 94.81 159 PRO A N 1
ATOM 1267 C CA . PRO A 1 159 ? 15.965 -9.296 -12.630 1.00 94.81 159 PRO A CA 1
ATOM 1268 C C . PRO A 1 159 ? 17.252 -8.492 -12.425 1.00 94.81 159 PRO A C 1
ATOM 1270 O O . PRO A 1 159 ? 18.166 -8.538 -13.248 1.00 94.81 159 PRO A O 1
ATOM 1273 N N . THR A 1 160 ? 17.355 -7.865 -11.256 1.00 91.81 160 THR A N 1
ATOM 1274 C CA . THR A 1 160 ? 18.555 -7.217 -10.712 1.00 91.81 160 THR A CA 1
ATOM 1275 C C . THR A 1 160 ? 18.856 -7.769 -9.316 1.00 91.81 160 THR A C 1
ATOM 1277 O O . THR A 1 160 ? 17.998 -8.372 -8.666 1.00 91.81 160 THR A O 1
ATOM 1280 N N . ASP A 1 161 ? 20.089 -7.604 -8.837 1.00 90.12 161 ASP A N 1
ATOM 1281 C CA . ASP A 1 161 ? 20.505 -8.140 -7.530 1.00 90.12 161 ASP A CA 1
ATOM 1282 C C . ASP A 1 161 ? 20.055 -7.285 -6.341 1.00 90.12 161 ASP A C 1
ATOM 1284 O O . ASP A 1 161 ? 19.980 -7.779 -5.214 1.00 90.12 161 ASP A O 1
ATOM 1288 N N . HIS A 1 162 ? 19.705 -6.024 -6.591 1.00 91.56 162 HIS A N 1
ATOM 1289 C CA . HIS A 1 162 ? 19.335 -5.055 -5.569 1.00 91.56 162 HIS A CA 1
ATOM 1290 C C . HIS A 1 162 ? 17.897 -4.575 -5.761 1.00 91.56 162 HIS A C 1
ATOM 1292 O O . HIS A 1 162 ? 17.431 -4.471 -6.897 1.00 91.56 162 HIS A O 1
ATOM 1298 N N . PRO A 1 163 ? 17.180 -4.263 -4.669 1.00 94.31 163 PRO A N 1
ATOM 1299 C CA . PRO A 1 163 ? 15.847 -3.714 -4.787 1.00 94.31 163 PRO A CA 1
ATOM 1300 C C . PRO A 1 163 ? 15.875 -2.307 -5.402 1.00 94.31 163 PRO A C 1
ATOM 1302 O O . PRO A 1 163 ? 16.729 -1.490 -5.065 1.00 94.31 163 PRO A O 1
ATOM 1305 N N . VAL A 1 164 ? 14.882 -1.996 -6.233 1.00 93.88 164 VAL A N 1
ATOM 1306 C CA . VAL A 1 164 ? 14.730 -0.688 -6.903 1.00 93.88 164 VAL A CA 1
ATOM 1307 C C . VAL A 1 164 ? 14.217 0.421 -5.974 1.00 93.88 164 VAL A C 1
ATOM 1309 O O . VAL A 1 164 ? 14.182 1.588 -6.351 1.00 93.88 164 VAL A O 1
ATOM 1312 N N . ILE A 1 165 ? 13.827 0.076 -4.743 1.00 91.62 165 ILE A N 1
ATOM 1313 C CA . ILE A 1 165 ? 13.414 1.032 -3.710 1.00 91.62 165 ILE A CA 1
ATOM 1314 C C . ILE A 1 165 ? 14.290 0.914 -2.464 1.00 91.62 165 ILE A C 1
ATOM 1316 O O . ILE A 1 165 ? 14.806 -0.153 -2.123 1.00 91.62 165 ILE A O 1
ATOM 1320 N N . ARG A 1 166 ? 14.377 2.020 -1.722 1.00 87.75 166 ARG A N 1
ATOM 1321 C CA . ARG A 1 166 ? 15.011 2.060 -0.401 1.00 87.75 166 ARG A CA 1
ATOM 1322 C C . ARG A 1 166 ? 14.344 1.066 0.555 1.00 87.75 166 ARG A C 1
ATOM 1324 O O . ARG A 1 166 ? 13.123 0.930 0.554 1.00 87.75 166 ARG A O 1
ATOM 1331 N N . ASP A 1 167 ? 15.160 0.415 1.382 1.00 86.31 167 ASP A N 1
ATOM 1332 C CA . ASP A 1 167 ? 14.736 -0.579 2.376 1.00 86.31 167 ASP A CA 1
ATOM 1333 C C . ASP A 1 167 ? 13.992 -1.778 1.758 1.00 86.31 167 ASP A C 1
ATOM 1335 O O . ASP A 1 167 ? 13.301 -2.514 2.462 1.00 86.31 167 ASP A O 1
ATOM 1339 N N . GLY A 1 168 ? 14.121 -1.999 0.443 1.00 89.12 168 GLY A N 1
ATOM 1340 C CA . GLY A 1 168 ? 13.466 -3.109 -0.244 1.00 89.12 168 GLY A CA 1
ATOM 1341 C C . GLY A 1 168 ? 13.973 -4.486 0.198 1.00 89.12 168 GLY A C 1
ATOM 1342 O O . GLY A 1 168 ? 13.241 -5.459 0.091 1.00 89.12 168 GLY A O 1
ATOM 1343 N N . GLU A 1 169 ? 15.178 -4.563 0.772 1.00 90.88 169 GLU A N 1
ATOM 1344 C CA . GLU A 1 169 ? 15.829 -5.804 1.229 1.00 90.88 169 GLU A CA 1
ATOM 1345 C C . GLU A 1 169 ? 15.045 -6.549 2.318 1.00 90.88 169 GLU A C 1
ATOM 1347 O O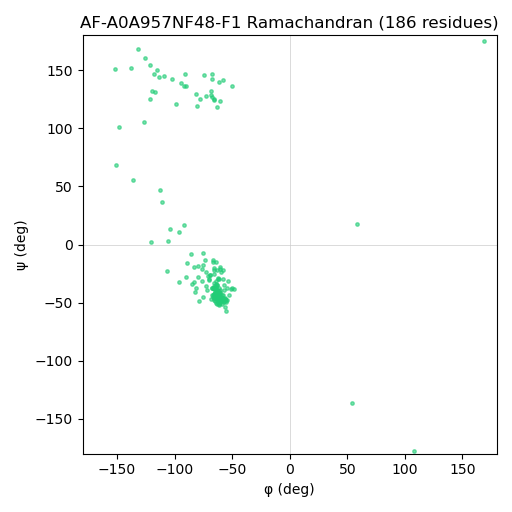 . GLU A 1 169 ? 15.252 -7.741 2.524 1.00 90.88 169 GLU A O 1
ATOM 1352 N N . GLN A 1 170 ? 14.123 -5.866 3.002 1.00 88.94 170 GLN A N 1
ATOM 1353 C CA . GLN A 1 170 ? 13.251 -6.477 4.008 1.00 88.94 170 GLN A CA 1
ATOM 1354 C C . GLN A 1 170 ? 12.145 -7.365 3.408 1.00 88.94 170 GLN A C 1
ATOM 1356 O O . GLN A 1 170 ? 11.464 -8.073 4.151 1.00 88.94 170 GLN A O 1
ATOM 1361 N N . TYR A 1 171 ? 11.907 -7.280 2.096 1.00 91.88 171 TYR A N 1
ATOM 1362 C CA . TYR A 1 171 ? 10.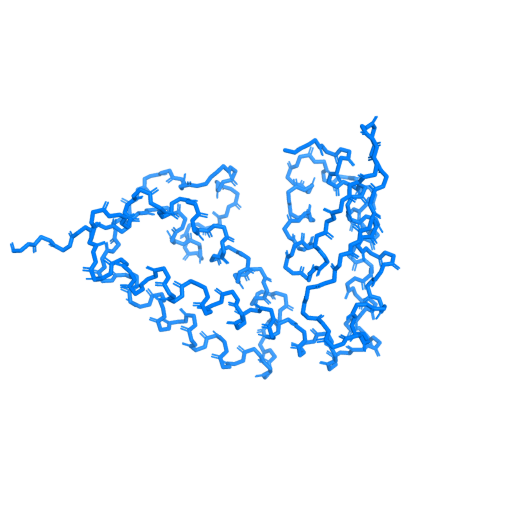841 -8.009 1.419 1.00 91.88 171 TYR A CA 1
ATOM 1363 C C . TYR A 1 171 ? 11.361 -9.319 0.829 1.00 91.88 171 TYR A C 1
ATOM 1365 O O . TYR A 1 171 ? 12.436 -9.382 0.248 1.00 91.88 171 TYR A O 1
ATOM 1373 N N . ASP A 1 172 ? 10.582 -10.391 0.953 1.00 92.94 172 ASP A N 1
ATOM 1374 C CA . ASP A 1 172 ? 10.966 -11.673 0.368 1.00 92.94 172 ASP A CA 1
ATOM 1375 C C . ASP A 1 172 ? 10.991 -11.590 -1.169 1.00 92.94 172 ASP A C 1
ATOM 1377 O O . ASP A 1 172 ? 9.984 -11.254 -1.797 1.00 92.94 172 ASP A O 1
ATOM 1381 N N . ARG A 1 173 ? 12.131 -11.927 -1.788 1.00 94.44 173 ARG A N 1
ATOM 1382 C CA . ARG A 1 173 ? 12.327 -11.816 -3.246 1.00 94.44 173 ARG A CA 1
ATOM 1383 C C . ARG A 1 173 ? 11.383 -12.709 -4.049 1.00 94.44 173 ARG A C 1
ATOM 1385 O O . ARG A 1 173 ? 11.038 -12.352 -5.171 1.00 94.44 173 ARG A O 1
ATOM 1392 N N . SER A 1 174 ? 10.950 -13.851 -3.512 1.00 92.75 174 SER A N 1
ATOM 1393 C CA . SER A 1 174 ? 10.027 -14.739 -4.230 1.00 92.75 174 SER A CA 1
ATOM 1394 C C . SER A 1 174 ? 8.620 -14.139 -4.303 1.00 92.75 174 SER A C 1
ATOM 1396 O O . SER A 1 174 ? 7.972 -14.178 -5.352 1.00 92.75 174 SER A O 1
ATOM 1398 N N . GLN A 1 175 ? 8.177 -13.506 -3.216 1.00 94.12 175 GLN A N 1
ATOM 1399 C CA . GLN A 1 175 ? 6.865 -12.875 -3.126 1.00 94.12 175 GLN A CA 1
ATOM 1400 C C . GLN A 1 175 ? 6.837 -11.477 -3.772 1.00 94.12 175 GLN A C 1
ATOM 1402 O O . GLN A 1 175 ? 5.853 -11.103 -4.415 1.00 94.12 175 GLN A O 1
ATOM 1407 N N . TYR A 1 176 ? 7.920 -10.715 -3.629 1.00 96.81 176 TYR A N 1
ATOM 1408 C CA . TYR A 1 176 ? 8.059 -9.330 -4.078 1.00 96.81 176 TYR A CA 1
ATOM 1409 C C . TYR A 1 176 ? 9.049 -9.201 -5.242 1.00 96.81 176 TYR A C 1
ATOM 1411 O O . TYR A 1 176 ? 9.787 -8.227 -5.328 1.00 96.81 176 TYR A O 1
ATOM 1419 N N . TRP A 1 177 ? 9.073 -10.179 -6.151 1.00 96.94 177 TRP A N 1
ATOM 1420 C CA . TRP A 1 177 ? 10.034 -10.260 -7.260 1.00 96.94 177 TRP A CA 1
ATOM 1421 C C . TRP A 1 177 ? 10.176 -8.955 -8.058 1.00 96.94 177 TRP A C 1
ATOM 1423 O O . TRP A 1 177 ? 11.292 -8.582 -8.390 1.00 96.94 177 TRP A O 1
ATOM 1433 N N . TRP A 1 178 ? 9.081 -8.222 -8.285 1.00 96.38 178 TRP A N 1
ATOM 1434 C CA . TRP A 1 178 ? 9.047 -6.944 -9.012 1.00 96.38 178 TRP A CA 1
ATOM 1435 C C . TRP A 1 178 ? 9.831 -5.815 -8.321 1.00 96.38 178 TRP A C 1
ATOM 1437 O O . TRP A 1 178 ? 10.127 -4.814 -8.967 1.00 96.38 178 TRP A O 1
ATOM 1447 N N . LEU A 1 179 ? 10.203 -5.962 -7.043 1.00 96.69 179 LEU A N 1
ATOM 1448 C CA . LEU A 1 179 ? 11.148 -5.063 -6.374 1.00 96.69 179 LEU A CA 1
ATOM 1449 C C . LEU A 1 179 ? 12.589 -5.263 -6.846 1.00 96.69 179 LEU A C 1
ATOM 1451 O O . LEU A 1 179 ? 13.387 -4.351 -6.691 1.00 96.69 179 LEU A O 1
ATOM 1455 N N . TYR A 1 180 ? 12.934 -6.436 -7.373 1.00 96.81 180 TYR A N 1
ATOM 1456 C CA . TYR A 1 180 ? 14.310 -6.880 -7.618 1.00 96.81 180 TYR A CA 1
ATOM 1457 C C . TYR A 1 180 ? 14.604 -7.005 -9.109 1.00 96.81 180 TYR A C 1
ATOM 1459 O O . TYR A 1 180 ? 15.072 -8.047 -9.579 1.00 96.81 180 TYR A O 1
ATOM 1467 N N . GLY A 1 181 ? 14.219 -5.984 -9.862 1.00 93.69 181 GLY A N 1
ATOM 1468 C CA . GLY A 1 181 ? 14.427 -5.904 -11.296 1.00 93.69 181 GLY A CA 1
ATOM 1469 C C . GLY A 1 181 ? 13.649 -4.760 -11.907 1.00 93.69 181 GLY A C 1
ATOM 1470 O O . GLY A 1 181 ? 12.855 -4.121 -11.222 1.00 93.69 181 GLY A O 1
ATOM 1471 N N . GLU A 1 182 ? 13.846 -4.546 -13.194 1.00 91.94 182 GLU A N 1
ATOM 1472 C CA . GLU A 1 182 ? 13.310 -3.410 -13.935 1.00 91.94 182 GLU A CA 1
ATOM 1473 C C . GLU A 1 182 ? 12.774 -3.862 -15.301 1.00 91.94 182 GLU A C 1
ATOM 1475 O O . GLU A 1 182 ? 13.213 -4.884 -15.842 1.00 91.94 182 GLU A O 1
ATOM 1480 N N . PRO A 1 183 ? 11.778 -3.159 -15.854 1.00 90.38 183 PRO A N 1
ATOM 1481 C CA . PRO A 1 183 ? 11.328 -3.386 -17.211 1.00 90.38 183 PRO A CA 1
ATOM 1482 C C . PRO A 1 183 ? 12.416 -2.934 -18.187 1.00 90.38 183 PRO A C 1
ATOM 1484 O O . PRO A 1 183 ? 12.934 -1.829 -18.081 1.00 90.38 183 PRO A O 1
ATOM 1487 N N . LYS A 1 184 ? 12.733 -3.782 -19.159 1.00 83.06 184 LYS A N 1
ATOM 1488 C CA . LYS A 1 184 ? 13.599 -3.462 -20.283 1.00 83.06 184 LYS A CA 1
ATOM 1489 C C . LYS A 1 184 ? 12.799 -3.359 -21.570 1.00 83.06 184 LYS A C 1
ATOM 1491 O O . LYS A 1 184 ? 11.864 -4.143 -21.770 1.00 83.06 184 LYS A O 1
ATOM 1496 N N . PRO A 1 185 ? 13.195 -2.449 -22.475 1.00 67.31 185 PRO A N 1
ATOM 1497 C CA . PRO A 1 185 ? 12.680 -2.442 -23.831 1.00 67.31 185 PRO A CA 1
ATOM 1498 C C . PRO A 1 185 ? 12.788 -3.842 -24.434 1.00 67.31 185 PRO A C 1
ATOM 1500 O O . PRO A 1 185 ? 13.806 -4.525 -24.280 1.00 67.31 185 PRO A O 1
ATOM 1503 N N . ARG A 1 186 ? 11.736 -4.287 -25.123 1.00 61.94 186 ARG A N 1
ATOM 1504 C CA . ARG A 1 186 ? 11.812 -5.527 -25.891 1.00 61.94 186 ARG A CA 1
ATOM 1505 C C . ARG A 1 186 ? 12.871 -5.310 -26.973 1.00 61.94 186 ARG A C 1
ATOM 1507 O O . ARG A 1 186 ? 12.715 -4.404 -27.781 1.00 61.94 186 ARG A O 1
ATOM 1514 N N . ALA A 1 187 ? 13.947 -6.095 -26.960 1.00 57.09 187 ALA A N 1
ATOM 1515 C CA . ALA A 1 187 ? 14.899 -6.077 -28.064 1.00 57.09 187 ALA A CA 1
ATOM 1516 C C . ALA A 1 187 ? 14.151 -6.485 -29.345 1.00 57.09 187 ALA A C 1
ATOM 1518 O O . ALA A 1 187 ? 13.488 -7.527 -29.344 1.00 57.09 187 ALA A O 1
ATOM 1519 N N . GLU A 1 188 ? 14.199 -5.627 -30.369 1.00 51.00 188 GLU A N 1
ATOM 1520 C CA . GLU A 1 188 ? 13.661 -5.903 -31.711 1.00 51.00 188 GLU A CA 1
ATOM 1521 C C . GLU A 1 188 ? 14.345 -7.107 -32.372 1.00 51.00 188 GLU A C 1
ATOM 1523 O O . GLU A 1 188 ? 15.579 -7.270 -32.204 1.00 51.00 188 GLU A O 1
#